Protein AF-A0A3M2MAS3-F1 (afdb_monomer)

Solvent-accessible surface area (backbone atoms only — not comparable to full-atom values): 9510 Å² total; per-residue (Å²): 89,82,40,78,48,76,52,24,86,27,62,37,30,30,26,39,49,78,91,54,79,93,45,74,67,55,52,51,49,35,21,75,69,63,80,42,70,64,40,87,57,35,40,36,24,39,88,67,80,39,35,31,44,34,26,38,37,88,53,26,32,45,28,47,36,35,36,70,94,76,70,41,31,26,45,32,33,20,14,80,40,63,68,52,31,49,43,46,52,52,48,49,55,73,73,43,73,57,38,38,34,72,55,41,45,66,67,34,73,89,41,38,82,83,44,28,68,52,44,35,48,36,35,53,10,28,38,27,47,88,65,54,70,72,52,50,53,50,45,51,52,31,54,70,39,90,52,64,68,33,21,52,29,32,53,49,18,52,49,54,32,58,33,45,53,46,63,39,42,24,39,32,81,72,80,78,77,76,71,79,78,128

Radius of gyration: 17.25 Å; Cα contacts (8 Å, |Δi|>4): 363; chains: 1; bounding box: 37×26×69 Å

Secondary structure (DSSP, 8-state):
-EEE----SEEEEEEE-TT----HHHHHHHHHHHS---EEEEEEESSSS-EEEEEEETTEEEEEEEETTTTEEEEEEEESSHHHHHHHHHHHHHHS-EE-HHHHHHHHTTTTTTSTTHHHHHHHTTTTSPPPHHHHHHHHHHHT-SSHHHHHHHHHHHHHHHHHTSPPEEEPPP--------

pLDDT: mean 93.29, std 11.34, range [42.06, 98.5]

Structure (mmCIF, N/CA/C/O backbone):
data_AF-A0A3M2MAS3-F1
#
_entry.id   AF-A0A3M2MAS3-F1
#
loop_
_atom_site.group_PDB
_atom_site.id
_atom_site.type_symbol
_atom_site.label_atom_id
_atom_site.label_alt_id
_atom_site.label_comp_id
_atom_site.label_asym_id
_atom_site.label_entity_id
_atom_site.label_seq_id
_atom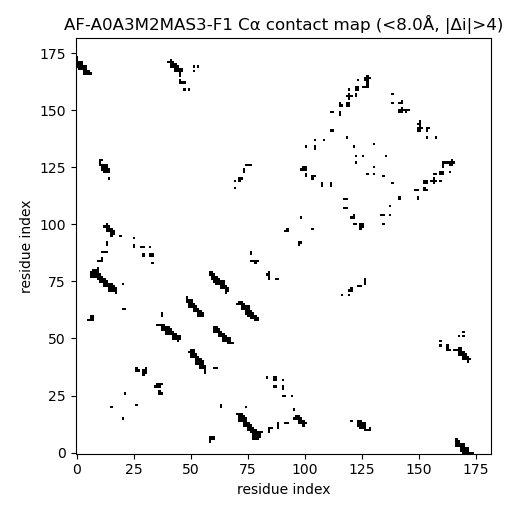_site.pdbx_PDB_ins_code
_atom_site.Cartn_x
_atom_site.Cartn_y
_atom_site.Cartn_z
_atom_site.occupancy
_atom_site.B_iso_or_equiv
_atom_site.auth_seq_id
_atom_site.auth_comp_id
_atom_site.auth_asym_id
_atom_site.auth_atom_id
_atom_site.pdbx_PDB_model_num
ATOM 1 N N . MET A 1 1 ? 8.689 -3.228 23.313 1.00 80.56 1 MET A N 1
ATOM 2 C CA . MET A 1 1 ? 8.726 -4.707 23.118 1.00 80.56 1 MET A CA 1
ATOM 3 C C . MET A 1 1 ? 8.388 -4.987 21.661 1.00 80.56 1 MET A C 1
ATOM 5 O O . MET A 1 1 ? 7.452 -4.356 21.187 1.00 80.56 1 MET A O 1
ATOM 9 N N . PHE A 1 2 ? 9.124 -5.871 20.972 1.00 86.38 2 PHE A N 1
ATOM 10 C CA . PHE A 1 2 ? 8.796 -6.271 19.595 1.00 86.38 2 PHE A CA 1
ATOM 11 C C . PHE A 1 2 ? 7.633 -7.262 19.583 1.00 86.38 2 PHE A C 1
ATOM 13 O O . PHE A 1 2 ? 7.650 -8.230 20.346 1.00 86.38 2 PHE A O 1
ATOM 20 N N . GLN A 1 3 ? 6.635 -7.023 18.737 1.00 91.62 3 GLN A N 1
ATOM 21 C CA . GLN A 1 3 ? 5.457 -7.875 18.605 1.00 91.62 3 GLN A CA 1
ATOM 22 C C . GLN A 1 3 ? 5.087 -8.050 17.136 1.00 91.62 3 GLN A C 1
ATOM 24 O O . GLN A 1 3 ? 5.037 -7.079 16.390 1.00 91.62 3 GLN A O 1
ATOM 29 N N . ILE A 1 4 ? 4.800 -9.290 16.742 1.00 92.88 4 ILE A N 1
ATOM 30 C CA . ILE A 1 4 ? 4.147 -9.580 15.464 1.00 92.88 4 ILE A CA 1
ATOM 31 C C . ILE A 1 4 ? 2.683 -9.156 15.598 1.00 92.88 4 ILE A C 1
ATOM 33 O O . ILE A 1 4 ? 2.014 -9.564 16.554 1.00 92.88 4 ILE A O 1
ATOM 37 N N . VAL A 1 5 ? 2.193 -8.334 14.671 1.00 93.44 5 VAL A N 1
ATOM 38 C CA . VAL A 1 5 ? 0.808 -7.852 14.683 1.00 93.44 5 VAL A CA 1
ATOM 39 C C . VAL A 1 5 ? 0.023 -8.527 13.575 1.00 93.44 5 VAL A C 1
ATOM 41 O O . VAL A 1 5 ? 0.092 -8.145 12.411 1.00 93.44 5 VAL A O 1
ATOM 44 N N . GLU A 1 6 ? -0.748 -9.538 13.953 1.00 93.25 6 GLU A N 1
ATOM 45 C CA . GLU A 1 6 ? -1.696 -10.166 13.039 1.00 93.25 6 GLU A CA 1
ATOM 46 C C . GLU A 1 6 ? -2.846 -9.205 12.716 1.00 93.25 6 GLU A C 1
ATOM 48 O O . GLU A 1 6 ? -3.313 -8.456 13.580 1.00 93.25 6 GLU A O 1
ATOM 53 N N . GLY A 1 7 ? -3.294 -9.248 11.463 1.00 92.44 7 GLY A N 1
ATOM 54 C CA . GLY A 1 7 ? -4.433 -8.486 10.965 1.00 92.44 7 GLY A CA 1
ATOM 55 C C . GLY A 1 7 ? -5.463 -9.393 10.304 1.00 92.44 7 GLY A C 1
ATOM 56 O O . GLY A 1 7 ? -5.209 -10.570 10.042 1.00 92.44 7 GLY A O 1
ATOM 57 N N . GLY A 1 8 ? -6.636 -8.839 10.018 1.00 93.81 8 GLY A N 1
ATOM 58 C CA . GLY A 1 8 ? -7.716 -9.581 9.384 1.00 93.81 8 GLY A CA 1
ATOM 59 C C . GLY A 1 8 ? -7.369 -10.110 7.984 1.00 93.81 8 GLY A C 1
ATOM 60 O O . GLY A 1 8 ? -6.401 -9.706 7.343 1.00 93.81 8 GLY A O 1
ATOM 61 N N . ARG A 1 9 ? -8.176 -11.056 7.496 1.00 95.25 9 ARG A N 1
ATOM 62 C CA . ARG A 1 9 ? -7.913 -11.807 6.252 1.00 95.25 9 ARG A CA 1
ATOM 63 C C . ARG A 1 9 ? -8.215 -11.050 4.955 1.00 95.25 9 ARG A C 1
ATOM 65 O O . ARG A 1 9 ? -7.878 -11.549 3.887 1.00 95.25 9 ARG A O 1
ATOM 72 N N . TYR A 1 10 ? -8.907 -9.914 5.022 1.00 96.62 10 TYR A N 1
ATOM 73 C CA . TYR A 1 10 ? -9.276 -9.126 3.845 1.00 96.62 10 TYR A CA 1
ATOM 74 C C . TYR A 1 10 ? -8.344 -7.939 3.705 1.00 96.62 10 TYR A C 1
ATOM 76 O O . TYR A 1 10 ? -8.318 -7.062 4.565 1.00 96.62 10 TYR A O 1
ATOM 84 N N . TRP A 1 11 ? -7.533 -7.978 2.655 1.00 96.56 11 TRP A N 1
ATOM 85 C CA . TRP A 1 11 ? -6.416 -7.068 2.467 1.00 96.56 11 TRP A CA 1
ATOM 86 C C . TRP A 1 11 ? -6.729 -6.137 1.308 1.00 96.56 11 TRP A C 1
ATOM 88 O O . TRP A 1 11 ? -7.243 -6.570 0.274 1.00 96.56 11 TRP A O 1
ATOM 98 N N . CYS A 1 12 ? -6.426 -4.862 1.478 1.00 96.62 12 CYS A N 1
ATOM 99 C CA . CYS A 1 12 ? -6.403 -3.909 0.386 1.00 96.62 12 CYS A CA 1
ATOM 100 C C . CYS A 1 12 ? -5.431 -2.779 0.710 1.00 96.62 12 CYS A C 1
ATOM 102 O O . CYS A 1 12 ? -5.075 -2.561 1.868 1.00 96.62 12 CYS A O 1
ATOM 104 N N . ALA A 1 13 ? -5.005 -2.059 -0.320 1.00 97.94 13 ALA A N 1
ATOM 105 C CA . ALA A 1 13 ? -4.157 -0.898 -0.149 1.00 97.94 13 ALA A CA 1
ATOM 106 C C . ALA A 1 13 ? -4.477 0.185 -1.172 1.00 97.94 13 ALA A C 1
ATOM 108 O O . ALA A 1 13 ? -5.143 -0.043 -2.192 1.00 97.94 13 ALA A O 1
ATOM 109 N N . LEU A 1 14 ? -3.997 1.381 -0.864 1.00 98.38 14 LEU A N 1
ATOM 110 C CA . LEU A 1 14 ? -3.924 2.497 -1.784 1.00 98.38 14 LEU A CA 1
ATOM 111 C C . LEU A 1 14 ? -2.568 3.171 -1.612 1.00 98.38 14 LEU A C 1
ATOM 113 O O . LEU A 1 14 ? -2.184 3.499 -0.494 1.00 98.38 14 LEU A O 1
ATOM 117 N N . VAL A 1 15 ? -1.866 3.406 -2.716 1.00 98.44 15 VAL A N 1
ATOM 118 C CA . VAL A 1 15 ? -0.706 4.304 -2.720 1.00 98.44 15 VAL A CA 1
ATOM 119 C C . VAL A 1 15 ? -1.216 5.725 -2.547 1.00 98.44 15 VAL A C 1
ATOM 121 O O . VAL A 1 15 ? -2.225 6.090 -3.152 1.00 98.44 15 VAL A O 1
ATOM 124 N N . ILE A 1 16 ? -0.535 6.510 -1.727 1.00 98.25 16 ILE A N 1
ATOM 125 C CA . ILE A 1 16 ? -0.883 7.897 -1.416 1.00 98.25 16 ILE A CA 1
ATOM 126 C C . ILE A 1 16 ? 0.320 8.794 -1.703 1.00 98.25 16 ILE A C 1
ATOM 128 O O . ILE A 1 16 ? 1.398 8.313 -2.062 1.00 98.25 16 ILE A O 1
ATOM 132 N N . ARG A 1 17 ? 0.146 10.112 -1.603 1.00 96.56 17 ARG A N 1
ATOM 133 C CA . ARG A 1 17 ? 1.295 11.017 -1.696 1.00 96.56 17 ARG A CA 1
ATOM 134 C C . ARG A 1 17 ? 2.150 10.910 -0.438 1.00 96.56 17 ARG A C 1
ATOM 136 O O . ARG A 1 17 ? 1.651 10.544 0.618 1.00 96.56 17 ARG A O 1
ATOM 143 N N . LEU A 1 18 ? 3.429 11.261 -0.547 1.00 94.75 18 LEU A N 1
ATOM 144 C CA . LEU A 1 18 ? 4.357 11.195 0.586 1.00 94.75 18 LEU A CA 1
ATOM 145 C C . LEU A 1 18 ? 3.978 12.159 1.715 1.00 94.75 18 LEU A C 1
ATOM 147 O O . LEU A 1 18 ? 4.187 11.843 2.883 1.00 94.75 18 LEU A O 1
ATOM 151 N N . GLU A 1 19 ? 3.428 13.325 1.369 1.00 94.94 19 GLU A N 1
ATOM 152 C CA . GLU A 1 19 ? 2.966 14.321 2.339 1.00 94.94 19 GLU A CA 1
ATOM 153 C C . GLU A 1 19 ? 1.630 13.973 3.008 1.00 94.94 19 GLU A C 1
ATOM 155 O O . GLU A 1 19 ? 1.291 14.586 4.021 1.00 94.94 19 GLU A O 1
ATOM 160 N N . ASP A 1 20 ? 0.886 13.021 2.442 1.00 96.75 20 ASP A N 1
ATOM 161 C CA . ASP A 1 20 ? -0.356 12.521 3.017 1.00 96.75 20 ASP A CA 1
ATOM 162 C C . ASP A 1 20 ? -0.039 11.406 4.033 1.00 96.75 20 ASP A C 1
ATOM 164 O O . ASP A 1 20 ? 1.039 10.801 4.016 1.00 96.75 20 ASP A O 1
ATOM 168 N N . GLY A 1 21 ? -0.988 11.123 4.922 1.00 95.94 21 GLY A N 1
ATOM 169 C CA . GLY A 1 21 ? -0.831 10.096 5.945 1.00 95.94 21 GLY A CA 1
ATOM 170 C C . GLY A 1 21 ? -2.083 9.905 6.790 1.00 95.94 21 GLY A C 1
ATOM 171 O O . GLY A 1 21 ? -3.132 10.499 6.517 1.00 95.94 21 GLY A O 1
ATOM 172 N N . VAL A 1 22 ? -1.987 9.060 7.812 1.00 97.31 22 VAL A N 1
ATOM 173 C CA . VAL A 1 22 ? -3.083 8.862 8.767 1.00 97.31 22 VAL A CA 1
ATOM 174 C C . VAL A 1 22 ? -3.153 10.040 9.738 1.00 97.31 22 VAL A C 1
ATOM 176 O O . VAL A 1 22 ? -2.249 10.255 10.541 1.00 97.31 22 VAL A O 1
ATOM 179 N N . ASP A 1 23 ? -4.261 10.780 9.698 1.00 96.94 23 ASP A N 1
ATOM 180 C CA . ASP A 1 23 ? -4.559 11.861 10.636 1.00 96.94 23 ASP A CA 1
ATOM 181 C C . ASP A 1 23 ? -5.877 11.627 11.400 1.00 96.94 23 ASP A C 1
ATOM 183 O O . ASP A 1 23 ? -6.661 10.717 11.106 1.00 96.94 23 ASP A O 1
ATOM 187 N N . ASP A 1 24 ? -6.142 12.472 12.400 1.00 97.25 24 ASP A N 1
ATOM 188 C CA . ASP A 1 24 ? -7.354 12.390 13.226 1.00 97.25 24 ASP A CA 1
ATOM 189 C C . ASP A 1 24 ? -8.646 12.487 12.396 1.00 97.25 24 ASP A C 1
ATOM 191 O O . ASP A 1 24 ? -9.675 11.906 12.758 1.00 97.25 24 ASP A O 1
ATOM 195 N N . ALA A 1 25 ? -8.619 13.226 11.281 1.00 97.75 25 ALA A N 1
ATOM 196 C CA . ALA A 1 25 ? -9.784 13.424 10.430 1.00 97.75 25 ALA A CA 1
ATOM 197 C C . ALA A 1 25 ? -10.104 12.155 9.628 1.00 97.75 25 ALA A C 1
ATOM 199 O O . ALA A 1 25 ? -11.275 11.768 9.534 1.00 97.75 25 ALA A O 1
ATOM 200 N N . LEU A 1 26 ? -9.081 11.474 9.110 1.00 98.19 26 LEU A N 1
ATOM 201 C CA . LEU A 1 26 ? -9.205 10.167 8.484 1.00 98.19 26 LEU A CA 1
ATOM 202 C C . LEU A 1 26 ? -9.690 9.122 9.493 1.00 98.19 26 LEU A C 1
ATOM 204 O O . LEU A 1 26 ? -10.639 8.395 9.197 1.00 98.19 26 LEU A O 1
ATOM 208 N N . LEU A 1 27 ? -9.100 9.066 10.692 1.00 98.38 27 LEU A N 1
ATOM 209 C CA . LEU A 1 27 ? -9.504 8.118 11.738 1.00 98.38 27 LEU A CA 1
ATOM 210 C C . LEU A 1 27 ? -10.974 8.311 12.147 1.00 98.38 27 LEU A C 1
ATOM 212 O O . LEU A 1 27 ? -11.724 7.336 12.283 1.00 98.38 27 LEU A O 1
ATOM 216 N N . ALA A 1 28 ? -11.424 9.562 12.278 1.00 98.06 28 ALA A N 1
ATOM 217 C CA . ALA A 1 28 ? -12.823 9.882 12.548 1.00 98.06 28 ALA A CA 1
ATOM 218 C C . ALA A 1 28 ? -13.751 9.457 11.396 1.00 98.06 28 ALA A C 1
ATOM 220 O O . ALA A 1 28 ? -14.819 8.889 11.642 1.00 98.06 28 ALA A O 1
ATOM 221 N N . ALA A 1 29 ? -13.347 9.686 10.143 1.00 98.19 29 ALA A N 1
ATOM 222 C CA . ALA A 1 29 ? -14.115 9.271 8.971 1.00 98.19 29 ALA A CA 1
ATOM 223 C C . ALA A 1 29 ? -14.219 7.740 8.862 1.00 98.19 29 ALA A C 1
ATOM 225 O O . ALA A 1 29 ? -15.304 7.209 8.621 1.00 98.19 29 ALA A O 1
ATOM 226 N N . VAL A 1 30 ? -13.120 7.021 9.113 1.00 98.06 30 VAL A N 1
ATOM 227 C CA . VAL A 1 30 ? -13.090 5.551 9.147 1.00 98.06 30 VAL A CA 1
ATOM 228 C C . VAL A 1 30 ? -13.995 5.017 10.258 1.00 98.06 30 VAL A C 1
ATOM 230 O O . VAL A 1 30 ? -14.767 4.083 10.023 1.00 98.06 30 VAL A O 1
ATOM 233 N N . THR A 1 31 ? -13.965 5.641 11.439 1.00 98.25 31 THR A N 1
ATOM 234 C CA . THR A 1 31 ? -14.857 5.289 12.554 1.00 98.25 31 THR A CA 1
ATOM 235 C C . THR A 1 31 ? -16.319 5.447 12.147 1.00 98.25 31 THR A C 1
ATOM 237 O O . THR A 1 31 ? -17.108 4.526 12.333 1.00 98.25 31 THR A O 1
ATOM 240 N N . ALA A 1 32 ? -16.682 6.572 11.526 1.00 97.94 32 ALA A N 1
ATOM 241 C CA . ALA A 1 32 ? -18.048 6.817 11.067 1.00 97.94 32 ALA A CA 1
ATOM 242 C C . ALA A 1 32 ? -18.515 5.827 9.983 1.00 97.94 32 ALA A C 1
ATOM 244 O O . ALA A 1 32 ? -19.704 5.523 9.904 1.00 97.94 32 ALA A O 1
ATOM 245 N N . ALA A 1 33 ? -17.599 5.326 9.149 1.00 97.56 33 ALA A N 1
ATOM 246 C CA . ALA A 1 33 ? -17.914 4.385 8.077 1.00 97.56 33 ALA A CA 1
ATOM 247 C C . ALA A 1 33 ? -18.005 2.919 8.538 1.00 97.56 33 ALA A C 1
ATOM 249 O O . ALA A 1 33 ? -18.644 2.109 7.865 1.00 97.56 33 ALA A O 1
ATOM 250 N N . THR A 1 34 ? -17.345 2.552 9.643 1.00 97.06 34 THR A N 1
ATOM 251 C CA . THR A 1 34 ? -17.130 1.137 10.011 1.00 97.06 34 THR A CA 1
ATOM 252 C C . THR A 1 34 ? -17.465 0.768 11.452 1.00 97.06 34 THR A C 1
ATOM 254 O O . THR A 1 34 ? -17.414 -0.419 11.791 1.00 97.06 34 THR A O 1
ATOM 257 N N . ASP A 1 35 ? -17.774 1.757 12.292 1.00 97.44 35 ASP A N 1
ATOM 258 C CA . ASP A 1 35 ? -17.895 1.639 13.749 1.00 97.44 35 ASP A CA 1
ATOM 259 C C . ASP A 1 35 ? -16.617 1.106 14.439 1.00 97.44 35 ASP A C 1
ATOM 261 O O . ASP A 1 35 ? -16.667 0.612 15.567 1.00 97.44 35 ASP A O 1
ATOM 265 N N . LEU A 1 36 ? -15.457 1.187 13.772 1.00 97.44 36 LEU A N 1
ATOM 266 C CA . LEU A 1 36 ? -14.158 0.803 14.328 1.00 97.44 36 LEU A CA 1
ATOM 267 C C . LEU A 1 36 ? -13.375 2.030 14.789 1.00 97.44 36 LEU A C 1
ATOM 269 O O . LEU A 1 36 ? -13.083 2.916 13.993 1.00 97.44 36 LEU A O 1
ATOM 273 N N . SER A 1 37 ? -12.962 2.036 16.054 1.00 97.38 37 SER A N 1
ATOM 274 C CA . SER A 1 37 ? -12.037 3.036 16.589 1.00 97.38 37 SER A CA 1
ATOM 275 C C . SER A 1 37 ? -10.612 2.497 16.536 1.00 97.38 37 SER A C 1
ATOM 277 O O . SER A 1 37 ? -10.263 1.579 17.276 1.00 97.38 37 SER A O 1
ATOM 279 N N . PHE A 1 38 ? -9.822 3.044 15.617 1.00 97.56 38 PHE A N 1
ATOM 280 C CA . PHE A 1 38 ? -8.414 2.710 15.441 1.00 97.56 38 PHE A CA 1
ATOM 281 C C . PHE A 1 38 ? -7.548 3.560 16.369 1.00 97.56 38 PHE A C 1
ATOM 283 O O . PHE A 1 38 ? -7.654 4.784 16.368 1.00 97.56 38 PHE A O 1
ATOM 290 N N . GLU A 1 39 ? -6.682 2.904 17.133 1.00 96.38 39 GLU A N 1
ATOM 291 C CA . GLU A 1 39 ? -5.716 3.554 18.020 1.00 96.38 39 GLU A CA 1
ATOM 292 C C . GLU A 1 39 ? -4.299 3.265 17.536 1.00 96.38 39 GLU A C 1
ATOM 294 O O . GLU A 1 39 ? -4.024 2.168 17.041 1.00 96.38 39 GLU A O 1
ATOM 299 N N . GLU A 1 40 ? -3.404 4.241 17.682 1.00 96.31 40 GLU A N 1
ATOM 300 C CA . GLU A 1 40 ? -1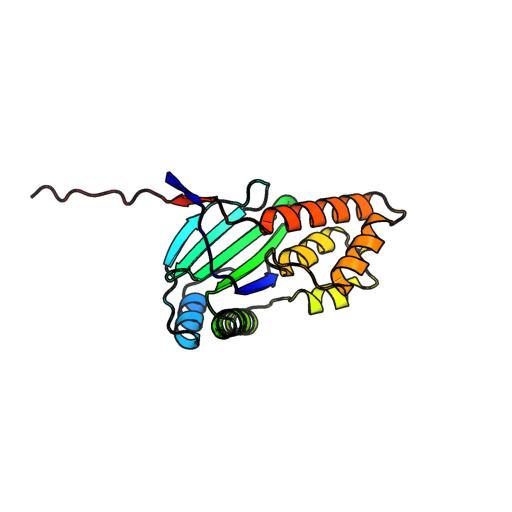.988 4.053 17.375 1.00 96.31 40 GLU A CA 1
ATOM 301 C C . GLU A 1 40 ? -1.431 2.902 18.221 1.00 96.31 40 GLU A C 1
ATOM 303 O O . GLU A 1 40 ? -1.568 2.857 19.447 1.00 96.31 40 GLU A O 1
ATOM 308 N N . TYR A 1 41 ? -0.840 1.923 17.547 1.00 95.25 41 TYR A N 1
ATOM 309 C CA . TYR A 1 41 ? -0.351 0.703 18.167 1.00 95.25 41 TYR A CA 1
ATOM 310 C C . TYR A 1 41 ? 1.170 0.714 18.320 1.00 95.25 41 TYR A C 1
ATOM 312 O O . TYR A 1 41 ? 1.684 0.266 19.350 1.00 95.25 41 TYR A O 1
ATOM 320 N N . GLY A 1 42 ? 1.876 1.214 17.304 1.00 95.62 42 GLY A N 1
ATOM 321 C CA . GLY A 1 42 ? 3.327 1.370 17.280 1.00 95.62 42 GLY A CA 1
ATOM 322 C C . GLY A 1 42 ? 3.891 1.343 15.861 1.00 95.62 42 GLY A C 1
ATOM 323 O O . GLY A 1 42 ? 3.145 1.195 14.894 1.00 95.62 42 GLY A O 1
ATOM 324 N N . SER A 1 43 ? 5.216 1.422 15.763 1.00 95.94 43 SER A N 1
ATOM 325 C CA . SER A 1 43 ? 5.947 1.502 14.496 1.00 95.94 43 SER A CA 1
ATOM 326 C C . SER A 1 43 ? 6.932 0.345 14.319 1.00 95.94 43 SER A C 1
ATOM 328 O O . SER A 1 43 ? 7.392 -0.267 15.290 1.00 95.94 43 SER A O 1
ATOM 330 N N . GLY A 1 44 ? 7.239 -0.020 13.078 1.00 95.06 44 GLY A N 1
ATOM 331 C CA . GLY A 1 44 ? 8.092 -1.165 12.773 1.00 95.06 44 GLY A CA 1
ATOM 332 C C . GLY A 1 44 ? 8.273 -1.413 11.284 1.00 95.06 44 GLY A C 1
ATOM 333 O O . GLY A 1 44 ? 8.440 -0.472 10.522 1.00 95.06 44 GLY A O 1
ATOM 334 N N . GLY A 1 45 ? 8.263 -2.682 10.874 1.00 94.81 45 GLY A N 1
ATOM 335 C CA . GLY A 1 45 ? 8.426 -3.055 9.468 1.00 94.81 45 GLY A CA 1
ATOM 336 C C . GLY A 1 45 ? 8.131 -4.527 9.192 1.00 94.81 45 GLY A C 1
ATOM 337 O O . GLY A 1 45 ? 7.637 -5.253 10.059 1.00 94.81 45 GLY A O 1
ATOM 338 N N . PHE A 1 46 ? 8.458 -4.973 7.980 1.00 94.00 46 PHE A N 1
ATOM 339 C CA . PHE A 1 46 ? 8.101 -6.304 7.460 1.00 94.00 46 PHE A CA 1
ATOM 340 C C . PHE A 1 46 ? 9.291 -7.269 7.325 1.00 94.00 46 PHE A C 1
ATOM 342 O O . PHE A 1 46 ? 9.176 -8.336 6.728 1.00 94.00 46 PHE A O 1
ATOM 349 N N . GLY A 1 47 ? 10.436 -6.920 7.918 1.00 84.25 47 GLY A N 1
ATOM 350 C CA . GLY A 1 47 ? 11.660 -7.729 7.885 1.00 84.25 47 GLY A CA 1
ATOM 351 C C . GLY A 1 47 ? 12.686 -7.293 6.836 1.00 84.25 47 GLY A C 1
ATOM 352 O O . GLY A 1 47 ? 13.823 -7.756 6.913 1.00 84.25 47 GLY A O 1
ATOM 353 N N . GLY A 1 48 ? 12.315 -6.384 5.932 1.00 84.62 48 GLY A N 1
ATOM 354 C CA . GLY A 1 48 ?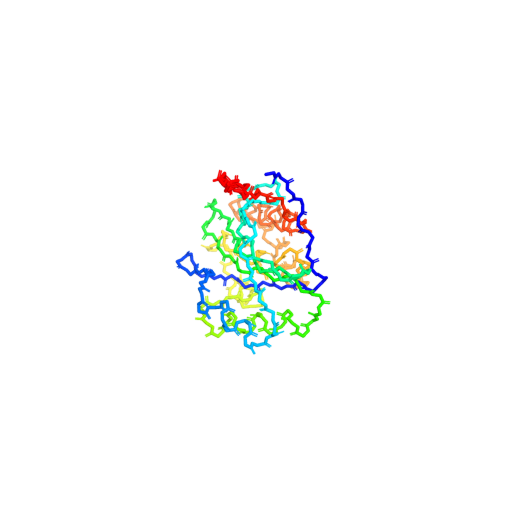 13.233 -5.640 5.069 1.00 84.62 48 GLY A CA 1
ATOM 355 C C . GLY A 1 48 ? 13.172 -4.137 5.331 1.00 84.62 48 GLY A C 1
ATOM 356 O O . GLY A 1 48 ? 13.090 -3.711 6.485 1.00 84.62 48 GLY A O 1
ATOM 357 N N . GLU A 1 49 ? 13.239 -3.341 4.267 1.00 85.44 49 GLU A N 1
ATOM 358 C CA . GLU A 1 49 ? 13.437 -1.885 4.345 1.00 85.44 49 GLU A CA 1
ATOM 359 C C . GLU A 1 49 ? 12.137 -1.083 4.436 1.00 85.44 49 GLU A C 1
ATOM 361 O O . GLU A 1 49 ? 12.162 0.088 4.805 1.00 85.44 49 GLU A O 1
ATOM 366 N N . THR A 1 50 ? 10.990 -1.704 4.154 1.00 92.75 50 THR A N 1
ATOM 367 C CA . THR A 1 50 ? 9.693 -1.040 4.313 1.00 92.75 50 THR A CA 1
ATOM 368 C C . THR A 1 50 ? 9.348 -0.845 5.785 1.00 92.75 50 THR A C 1
ATOM 370 O O . THR A 1 50 ? 9.292 -1.819 6.553 1.00 92.75 50 THR A O 1
ATOM 373 N N . LEU A 1 51 ? 9.056 0.400 6.144 1.00 95.25 51 LEU A N 1
ATOM 374 C CA . LEU A 1 51 ? 8.631 0.806 7.475 1.00 95.25 51 LEU A CA 1
ATOM 375 C C . LEU A 1 51 ? 7.110 0.893 7.546 1.00 95.25 51 LEU A C 1
ATOM 377 O O . LEU A 1 51 ? 6.442 1.104 6.534 1.00 95.25 51 LEU A O 1
ATOM 381 N N . ALA A 1 52 ? 6.561 0.703 8.743 1.00 96.94 52 ALA A N 1
ATOM 382 C CA . ALA A 1 52 ? 5.132 0.814 8.975 1.00 96.94 52 ALA A CA 1
ATOM 383 C C . ALA A 1 52 ? 4.797 1.455 10.315 1.00 96.94 52 ALA A C 1
ATOM 385 O O . ALA A 1 52 ? 5.241 0.962 11.355 1.00 96.94 52 ALA A O 1
ATOM 386 N N . ASP A 1 53 ? 3.918 2.449 10.282 1.00 97.75 53 ASP A N 1
ATOM 387 C CA . ASP A 1 53 ? 3.157 2.904 11.440 1.00 97.75 53 ASP A CA 1
ATOM 388 C C . ASP A 1 53 ? 1.807 2.186 11.452 1.00 97.75 53 ASP A C 1
ATOM 390 O O . ASP A 1 53 ? 1.129 2.072 10.429 1.00 97.75 53 ASP A O 1
ATOM 394 N N . VAL A 1 54 ? 1.434 1.625 12.601 1.00 98.00 54 VAL A N 1
ATOM 395 C CA . VAL A 1 54 ? 0.290 0.716 12.714 1.00 98.00 54 VAL A CA 1
ATOM 396 C C . VAL A 1 54 ? -0.745 1.287 13.666 1.00 98.00 54 VAL A C 1
ATOM 398 O O . VAL A 1 54 ? -0.459 1.516 14.839 1.00 98.00 54 VAL A O 1
ATOM 401 N N . TRP A 1 55 ? -1.982 1.389 13.189 1.00 98.31 55 TRP A N 1
ATOM 402 C CA . TRP A 1 55 ? -3.175 1.617 13.991 1.00 98.31 55 TRP A CA 1
ATOM 403 C C . TRP A 1 55 ? -4.016 0.346 14.052 1.00 98.31 55 TRP A C 1
ATOM 405 O O . TRP A 1 55 ? -4.160 -0.386 13.067 1.00 98.31 55 TRP A O 1
ATOM 415 N N . LYS A 1 56 ? -4.607 0.076 15.216 1.00 97.50 56 LYS A N 1
ATOM 416 C CA . LYS A 1 56 ? -5.306 -1.181 15.492 1.00 97.50 56 LYS A CA 1
ATOM 417 C C . LYS A 1 56 ? -6.704 -0.957 16.065 1.00 97.50 56 LYS A C 1
ATOM 419 O O . LYS A 1 56 ? -6.887 -0.142 16.961 1.00 97.50 56 LYS A O 1
ATOM 424 N N . ALA A 1 57 ? -7.667 -1.746 15.585 1.00 97.31 57 ALA A N 1
ATOM 425 C CA . ALA A 1 57 ? -9.035 -1.835 16.101 1.00 97.31 57 ALA A CA 1
ATOM 426 C C . ALA A 1 57 ? -9.469 -3.311 16.189 1.00 97.31 57 ALA A C 1
ATOM 428 O O . ALA A 1 57 ? -9.980 -3.898 15.226 1.00 97.31 57 ALA A O 1
ATOM 429 N N . GLY A 1 58 ? -9.239 -3.948 17.343 1.00 94.19 58 GLY A N 1
ATOM 430 C CA . GLY A 1 58 ? -9.400 -5.401 17.478 1.00 94.19 58 GLY A CA 1
ATOM 431 C C . GLY A 1 58 ? -8.411 -6.140 16.572 1.00 94.19 58 GLY A C 1
ATOM 432 O O . GLY A 1 58 ? -7.216 -5.886 16.660 1.00 94.19 58 GLY A O 1
ATOM 433 N N . ASP A 1 59 ? -8.898 -7.009 15.686 1.00 94.00 59 ASP A N 1
ATOM 434 C CA . ASP A 1 59 ? -8.068 -7.713 14.688 1.00 94.00 59 ASP A CA 1
ATOM 435 C C . ASP A 1 59 ? -7.907 -6.928 13.370 1.00 94.00 59 ASP A C 1
ATOM 437 O O . ASP A 1 59 ? -7.309 -7.419 12.413 1.00 94.00 59 ASP A O 1
ATOM 441 N N . ASN A 1 60 ? -8.455 -5.712 13.288 1.00 97.69 60 ASN A N 1
ATOM 442 C CA . ASN A 1 60 ? -8.343 -4.863 12.105 1.00 97.69 60 ASN A CA 1
ATOM 443 C C . ASN A 1 60 ? -7.121 -3.954 12.221 1.00 97.69 60 ASN A C 1
ATOM 445 O O . ASN A 1 60 ? -6.879 -3.378 13.284 1.00 97.69 60 ASN A O 1
ATOM 449 N N . LEU A 1 61 ? -6.399 -3.794 11.114 1.00 98.12 61 LEU A N 1
ATOM 450 C CA . LEU A 1 61 ? -5.233 -2.924 11.005 1.00 98.12 61 LEU A CA 1
ATOM 451 C C . LEU A 1 61 ? -5.441 -1.889 9.903 1.00 98.12 61 LEU A C 1
ATOM 453 O O . LEU A 1 61 ? -5.889 -2.228 8.803 1.00 98.12 61 LEU A O 1
ATOM 457 N N . LEU A 1 62 ? -5.061 -0.658 10.215 1.00 98.25 62 LEU A N 1
ATOM 458 C CA . LEU A 1 62 ? -4.774 0.407 9.266 1.00 98.25 62 LEU A CA 1
ATOM 459 C C . LEU A 1 62 ? -3.291 0.726 9.436 1.00 98.25 62 LEU A C 1
ATOM 461 O O . LEU A 1 62 ? -2.838 0.903 10.562 1.00 98.25 62 LEU A O 1
ATOM 465 N N . MET A 1 63 ? -2.528 0.729 8.353 1.00 98.38 63 MET A N 1
ATOM 466 C CA . MET A 1 63 ? -1.081 0.911 8.419 1.00 98.38 63 MET A CA 1
ATOM 467 C C . MET A 1 63 ? -0.648 1.937 7.388 1.00 98.38 63 MET A C 1
ATOM 469 O O . MET A 1 63 ? -1.050 1.841 6.230 1.00 98.38 63 MET A O 1
ATOM 473 N N . GLU A 1 64 ? 0.185 2.878 7.801 1.00 98.25 64 GLU A N 1
ATOM 474 C CA . GLU A 1 64 ? 0.948 3.721 6.890 1.00 98.25 64 GLU A CA 1
ATOM 475 C C . GLU A 1 64 ? 2.263 3.015 6.611 1.00 98.25 64 GLU A C 1
ATOM 477 O O . GLU A 1 64 ? 3.012 2.735 7.539 1.00 98.25 64 GLU A O 1
ATOM 482 N N . VAL A 1 65 ? 2.494 2.646 5.353 1.00 98.12 65 VAL A N 1
ATOM 483 C CA . VAL A 1 65 ? 3.653 1.860 4.931 1.00 98.12 65 VAL A CA 1
ATOM 484 C C . VAL A 1 65 ? 4.476 2.678 3.954 1.00 98.12 65 VAL A C 1
ATOM 486 O O . VAL A 1 65 ? 3.957 3.112 2.923 1.00 98.12 65 VAL A O 1
ATOM 489 N N . GLU A 1 66 ? 5.759 2.847 4.254 1.00 97.50 66 GLU A N 1
ATOM 490 C CA . GLU A 1 66 ? 6.700 3.602 3.430 1.00 97.50 66 GLU A CA 1
ATOM 491 C C . GLU A 1 66 ? 7.851 2.709 2.958 1.00 97.50 66 GLU A C 1
ATOM 493 O O . GLU A 1 66 ? 8.385 1.884 3.701 1.00 97.50 66 GLU A O 1
ATOM 498 N N . CYS A 1 67 ? 8.199 2.854 1.683 1.00 96.06 67 CYS A N 1
ATOM 499 C CA . CYS A 1 67 ? 9.417 2.330 1.088 1.00 96.06 67 CYS A CA 1
ATOM 500 C C . CYS A 1 67 ? 10.344 3.519 0.806 1.00 96.06 67 CYS A C 1
ATOM 502 O O . CYS A 1 67 ? 10.305 4.11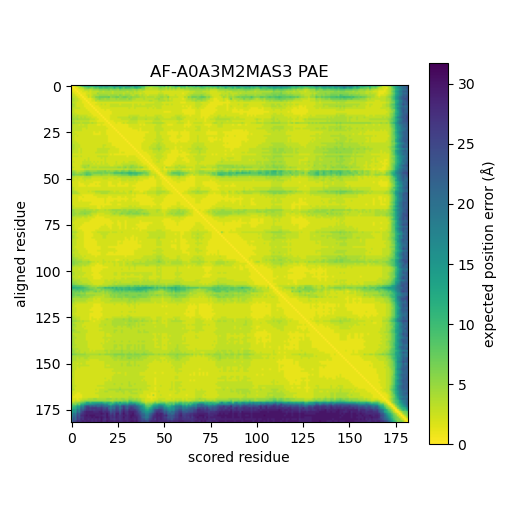7 -0.276 1.00 96.06 67 CYS A O 1
ATOM 504 N N . ASP A 1 68 ? 11.138 3.881 1.815 1.00 90.81 68 ASP A N 1
ATOM 505 C CA . ASP A 1 68 ? 11.970 5.091 1.839 1.00 90.81 68 ASP A CA 1
ATOM 506 C C . ASP A 1 68 ? 12.961 5.152 0.666 1.00 90.81 68 ASP A C 1
ATOM 508 O O . ASP A 1 68 ? 13.210 6.225 0.115 1.00 90.81 68 ASP A O 1
ATOM 512 N N . GLU A 1 69 ? 13.506 4.005 0.241 1.00 89.25 69 GLU A N 1
ATOM 513 C CA . GLU A 1 69 ? 14.517 3.928 -0.824 1.00 89.25 69 GLU A CA 1
ATOM 514 C C . GLU A 1 69 ? 14.014 4.508 -2.156 1.00 89.25 69 GLU A C 1
ATOM 516 O O . GLU A 1 69 ? 14.757 5.171 -2.889 1.00 89.25 69 GLU A O 1
ATOM 521 N N . VAL A 1 70 ? 12.731 4.300 -2.461 1.00 92.19 70 VAL A N 1
ATOM 522 C CA . VAL A 1 70 ? 12.100 4.782 -3.697 1.00 92.19 70 VAL A CA 1
ATOM 523 C C . VAL A 1 70 ? 11.104 5.916 -3.470 1.00 92.19 70 VAL A C 1
ATOM 525 O O . VAL A 1 70 ? 10.554 6.431 -4.445 1.00 92.19 70 VAL A O 1
ATOM 528 N N . GLY A 1 71 ? 10.895 6.335 -2.218 1.00 94.00 71 GLY A N 1
ATOM 529 C CA . GLY A 1 71 ? 9.969 7.407 -1.861 1.00 94.00 71 GLY A CA 1
ATOM 530 C C . GLY A 1 71 ? 8.529 7.070 -2.239 1.00 94.00 71 GLY A C 1
ATOM 531 O O . GLY A 1 71 ? 7.860 7.856 -2.913 1.00 94.00 71 GLY A O 1
ATOM 532 N N . VAL A 1 72 ? 8.051 5.892 -1.837 1.00 96.75 72 VAL A N 1
ATOM 533 C CA . VAL A 1 72 ? 6.664 5.462 -2.059 1.00 96.75 72 VAL A CA 1
ATOM 534 C C . VAL A 1 72 ? 5.982 5.218 -0.721 1.00 96.75 72 VAL A C 1
ATOM 536 O O . VAL A 1 72 ? 6.506 4.485 0.112 1.00 96.75 72 VAL A O 1
ATOM 539 N N . LYS A 1 73 ? 4.777 5.771 -0.552 1.00 97.88 73 LYS A N 1
ATOM 540 C CA . LYS A 1 73 ? 3.933 5.573 0.628 1.00 97.88 73 LYS A CA 1
ATOM 541 C C . LYS A 1 73 ? 2.572 5.004 0.249 1.00 97.88 73 LYS A C 1
ATOM 543 O O . LYS A 1 73 ? 1.995 5.356 -0.782 1.00 97.88 73 LYS A O 1
ATOM 548 N N . ALA A 1 74 ? 2.043 4.127 1.088 1.00 98.31 74 ALA A N 1
ATOM 549 C CA . ALA A 1 74 ? 0.736 3.525 0.903 1.00 98.31 74 ALA A CA 1
ATOM 550 C C . ALA A 1 74 ? 0.011 3.321 2.234 1.00 98.31 74 ALA A C 1
ATOM 552 O O . ALA A 1 74 ? 0.630 3.085 3.267 1.00 98.31 74 ALA A O 1
ATOM 553 N N . LEU A 1 75 ? -1.319 3.355 2.186 1.00 98.50 75 LEU A N 1
ATOM 554 C CA . LEU A 1 75 ? -2.171 2.949 3.295 1.00 98.50 75 LEU A CA 1
ATOM 555 C C . LEU A 1 75 ? -2.640 1.519 3.078 1.00 98.50 75 LEU A C 1
ATOM 557 O O . LEU A 1 75 ? -3.325 1.219 2.096 1.00 98.50 75 LEU A O 1
ATOM 561 N N . PHE A 1 76 ? -2.258 0.638 3.995 1.00 98.38 76 PHE A N 1
ATOM 562 C CA . PHE A 1 76 ? -2.634 -0.766 3.986 1.00 98.38 76 PHE A CA 1
ATOM 563 C C . PHE A 1 76 ? -3.767 -0.994 4.972 1.00 98.38 76 PHE A C 1
ATOM 565 O O . PHE A 1 76 ? -3.764 -0.492 6.094 1.00 98.38 76 PHE A O 1
ATOM 572 N N . VAL A 1 77 ? -4.719 -1.820 4.563 1.00 98.12 77 VAL A N 1
ATOM 573 C CA . VAL A 1 77 ? -5.859 -2.217 5.375 1.00 98.12 77 VAL A CA 1
ATOM 574 C C . VAL A 1 77 ? -5.885 -3.731 5.444 1.00 98.12 77 VAL A C 1
ATOM 576 O O . VAL A 1 77 ? -5.886 -4.412 4.418 1.00 98.12 77 VAL A O 1
ATOM 579 N N . ARG A 1 78 ? -5.952 -4.266 6.663 1.00 97.88 78 ARG A N 1
ATOM 580 C CA . ARG A 1 78 ? -6.219 -5.685 6.917 1.00 97.88 78 ARG A CA 1
ATOM 581 C C . ARG A 1 78 ? -7.428 -5.790 7.827 1.00 97.88 78 ARG A C 1
ATOM 583 O O . ARG A 1 78 ? -7.334 -5.469 9.008 1.00 97.88 78 ARG A O 1
ATOM 590 N N . ALA A 1 79 ? -8.561 -6.219 7.282 1.00 97.62 79 ALA A N 1
ATOM 591 C CA . ALA A 1 79 ? -9.833 -6.257 7.996 1.00 97.62 79 ALA A CA 1
ATOM 592 C C . ALA A 1 79 ? -10.387 -7.677 8.143 1.00 97.62 79 ALA A C 1
ATOM 594 O O . ALA A 1 79 ? -10.088 -8.589 7.366 1.00 97.62 79 ALA A O 1
ATOM 595 N N . ASP A 1 80 ? -11.206 -7.878 9.169 1.00 96.69 80 ASP A N 1
ATOM 596 C CA . ASP A 1 80 ? -11.843 -9.161 9.474 1.00 96.69 80 ASP A CA 1
ATOM 597 C C . ASP A 1 80 ? -12.967 -9.536 8.491 1.00 96.69 80 ASP A C 1
ATOM 599 O O . ASP A 1 80 ? -13.268 -10.718 8.303 1.00 96.69 80 ASP A O 1
ATOM 603 N N . THR A 1 81 ? -13.535 -8.538 7.811 1.00 97.25 81 THR A N 1
ATOM 604 C CA . THR A 1 81 ? -14.608 -8.655 6.815 1.00 97.25 81 THR A CA 1
ATOM 605 C C . THR A 1 81 ? -14.272 -7.883 5.540 1.00 97.25 81 THR A C 1
ATOM 607 O O . THR A 1 81 ? -13.535 -6.894 5.561 1.00 97.25 81 THR A O 1
ATOM 610 N N . GLN A 1 82 ? -14.825 -8.338 4.414 1.00 97.00 82 GLN A N 1
ATOM 611 C CA . GLN A 1 82 ? -14.606 -7.695 3.119 1.00 97.00 82 GLN A CA 1
ATOM 612 C C . GLN A 1 82 ? -15.256 -6.310 3.084 1.00 97.00 82 GLN A C 1
ATOM 614 O O . GLN A 1 82 ? -14.678 -5.363 2.558 1.00 97.00 82 GLN A O 1
ATOM 619 N N . GLU A 1 83 ? -16.441 -6.191 3.679 1.00 97.69 83 GLU A N 1
ATOM 620 C CA . GLU A 1 83 ? -17.218 -4.961 3.759 1.00 97.69 83 GLU A CA 1
ATOM 621 C C . GLU A 1 83 ? -16.437 -3.860 4.483 1.00 97.69 83 GLU A C 1
ATOM 623 O O . GLU A 1 83 ? -16.384 -2.733 3.995 1.00 97.69 83 GLU A O 1
ATOM 628 N N . ARG A 1 84 ? -15.762 -4.190 5.593 1.00 97.62 84 ARG A N 1
ATOM 629 C CA . ARG A 1 84 ? -14.909 -3.235 6.314 1.00 97.62 84 ARG A CA 1
ATOM 630 C C . ARG A 1 84 ? -13.671 -2.846 5.522 1.00 97.62 84 ARG A C 1
ATOM 632 O O . ARG A 1 84 ? -13.380 -1.660 5.438 1.00 97.62 84 ARG A O 1
ATOM 639 N N . ALA A 1 85 ? -12.978 -3.802 4.899 1.00 97.50 85 ALA A N 1
ATOM 640 C CA . ALA A 1 85 ? -11.828 -3.485 4.048 1.00 97.50 85 ALA A CA 1
ATOM 641 C C . ALA A 1 85 ? -12.213 -2.506 2.922 1.00 97.50 85 ALA A C 1
ATOM 643 O O . ALA A 1 85 ? -11.504 -1.533 2.666 1.00 97.50 85 ALA A O 1
ATOM 644 N N . ILE A 1 86 ? -13.363 -2.734 2.276 1.00 97.31 86 ILE A N 1
ATOM 645 C CA . ILE A 1 86 ? -13.889 -1.850 1.228 1.00 97.31 86 ILE A CA 1
ATOM 646 C C . ILE A 1 86 ? -14.248 -0.480 1.801 1.00 97.31 86 ILE A C 1
ATOM 648 O O . ILE A 1 86 ? -13.832 0.522 1.230 1.00 97.31 86 ILE A O 1
ATOM 652 N N . ALA A 1 87 ? -14.979 -0.427 2.917 1.00 98.00 87 ALA A N 1
ATOM 653 C CA . ALA A 1 87 ? -15.387 0.832 3.530 1.00 98.00 87 ALA A CA 1
ATOM 654 C C . ALA A 1 87 ? -14.177 1.703 3.904 1.00 98.00 87 ALA A C 1
ATOM 656 O O . ALA A 1 87 ? -14.129 2.861 3.503 1.00 98.00 87 ALA A O 1
ATOM 657 N N . ILE A 1 88 ? -13.164 1.134 4.570 1.00 97.88 88 ILE A N 1
ATOM 658 C CA . ILE A 1 88 ? -11.935 1.857 4.940 1.00 97.88 88 ILE A CA 1
ATOM 659 C C . ILE A 1 88 ? -11.216 2.360 3.685 1.00 97.88 88 ILE A C 1
ATOM 661 O O . ILE A 1 88 ? -10.877 3.538 3.598 1.00 97.88 88 ILE A O 1
ATOM 665 N N . ARG A 1 89 ? -11.023 1.494 2.681 1.00 97.50 89 ARG A N 1
ATOM 666 C CA . ARG A 1 89 ? -10.375 1.873 1.416 1.00 97.50 89 ARG A CA 1
ATOM 667 C C . ARG A 1 89 ? -11.116 3.004 0.704 1.00 97.50 89 ARG A C 1
ATOM 669 O O . ARG A 1 89 ? -10.477 3.919 0.192 1.00 97.50 89 ARG A O 1
ATOM 676 N N . SER A 1 90 ? -12.445 2.942 0.648 1.00 97.19 90 SER A N 1
ATOM 677 C CA . SER A 1 90 ? -13.271 3.998 0.061 1.00 97.19 90 SER A CA 1
ATOM 678 C C . SER A 1 90 ? -13.111 5.309 0.822 1.00 97.19 90 SER A C 1
ATOM 680 O O . SER A 1 90 ? -12.861 6.331 0.192 1.00 97.19 90 SER A O 1
ATOM 682 N N . THR A 1 91 ? -13.154 5.274 2.156 1.00 97.88 91 THR A N 1
ATOM 683 C CA . THR A 1 91 ? -12.924 6.459 2.990 1.00 97.88 91 THR A CA 1
ATOM 684 C C . THR A 1 91 ? -11.551 7.076 2.736 1.00 97.88 91 THR A C 1
ATOM 6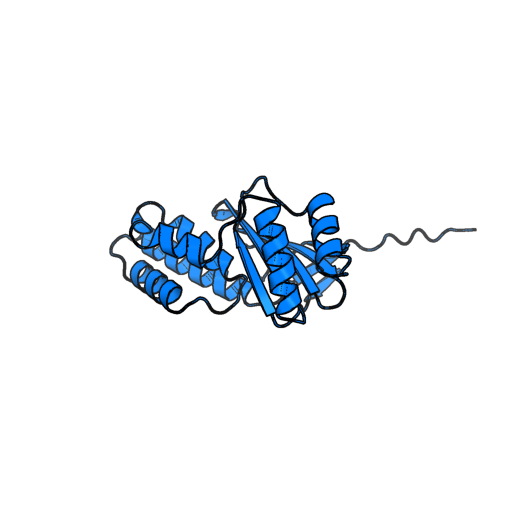86 O O . THR A 1 91 ? -11.464 8.285 2.558 1.00 97.88 91 THR A O 1
ATO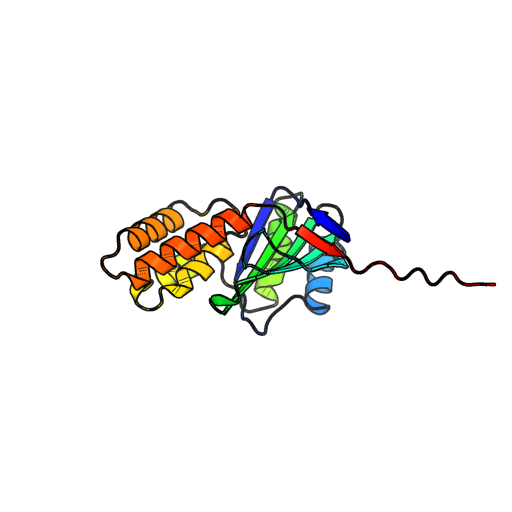M 689 N N . VAL A 1 92 ? -10.491 6.268 2.641 1.00 97.31 92 VAL A N 1
ATOM 690 C CA . VAL A 1 92 ? -9.148 6.758 2.289 1.00 97.31 92 VAL A CA 1
ATOM 691 C C . VAL A 1 92 ? -9.156 7.455 0.925 1.00 97.31 92 VAL A C 1
ATOM 693 O O . VAL A 1 92 ? -8.693 8.586 0.812 1.00 97.31 92 VAL A O 1
ATOM 696 N N . GLY A 1 93 ? -9.717 6.814 -0.106 1.00 95.50 93 GLY A N 1
ATOM 697 C CA . GLY A 1 93 ? -9.760 7.378 -1.461 1.00 95.50 93 GLY A CA 1
ATOM 698 C C . GLY A 1 93 ? -10.637 8.629 -1.606 1.00 95.50 93 GLY A C 1
ATOM 699 O O . GLY A 1 93 ? -10.437 9.408 -2.534 1.00 95.50 93 GLY A O 1
ATOM 700 N N . GLU A 1 94 ? -11.602 8.832 -0.709 1.00 96.25 94 GLU A N 1
ATOM 701 C CA . GLU A 1 94 ? -12.399 10.061 -0.623 1.00 96.25 94 GLU A CA 1
ATOM 702 C C . GLU A 1 94 ? -11.678 11.170 0.156 1.00 96.25 94 GLU A C 1
ATOM 704 O O . GLU A 1 94 ? -11.896 12.353 -0.114 1.00 96.25 94 GLU A O 1
ATOM 709 N N . HIS A 1 95 ? -10.828 10.794 1.114 1.00 96.19 95 HIS A N 1
ATOM 710 C CA . HIS A 1 95 ? -10.122 11.719 1.995 1.00 96.19 95 HIS A CA 1
ATOM 711 C C . HIS A 1 95 ? -8.886 12.342 1.334 1.00 96.19 95 HIS A C 1
ATOM 713 O O . HIS A 1 95 ? -8.595 13.516 1.559 1.00 96.19 95 HIS A O 1
ATOM 719 N N . MET A 1 96 ? -8.169 11.580 0.504 1.00 95.69 96 MET A N 1
ATOM 720 C CA . MET A 1 96 ? -6.905 12.014 -0.098 1.00 95.69 96 MET A CA 1
ATOM 721 C C . MET A 1 96 ? -6.713 11.497 -1.525 1.00 95.69 96 MET A C 1
ATOM 723 O O . MET A 1 96 ? -7.440 10.633 -2.015 1.00 95.69 96 MET A O 1
ATOM 727 N N . SER A 1 97 ? -5.711 12.050 -2.217 1.00 95.69 97 SER A N 1
ATOM 728 C CA . SER A 1 97 ? -5.325 11.550 -3.539 1.00 95.69 97 SER A CA 1
ATOM 729 C C . SER A 1 97 ? -4.685 10.179 -3.394 1.00 95.69 97 SER A C 1
ATOM 731 O O . SER A 1 97 ? -3.618 10.053 -2.802 1.00 95.69 97 SER A O 1
ATOM 733 N N . ALA A 1 98 ? -5.330 9.168 -3.964 1.00 97.25 98 ALA A N 1
ATOM 734 C CA . ALA A 1 98 ? -4.921 7.793 -3.773 1.00 97.25 98 ALA A CA 1
ATOM 735 C C . ALA A 1 98 ? -4.999 6.994 -5.080 1.00 97.25 98 ALA A C 1
ATOM 737 O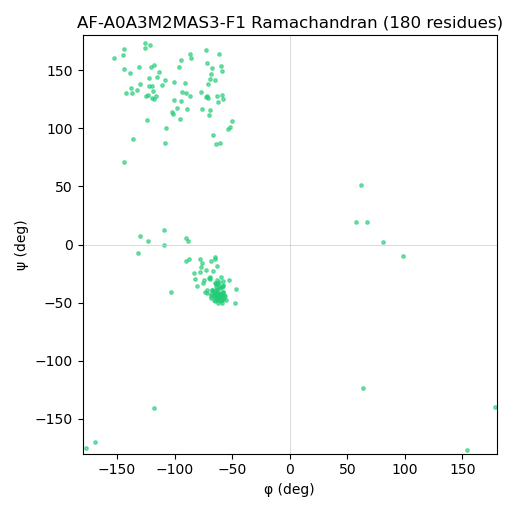 O . ALA A 1 98 ? -5.865 7.232 -5.928 1.00 97.25 98 ALA A O 1
ATOM 738 N N . TRP A 1 99 ? -4.104 6.022 -5.235 1.00 98.19 99 TRP A N 1
ATOM 739 C CA . TRP A 1 99 ? -4.017 5.165 -6.410 1.00 98.19 99 TRP A CA 1
ATOM 740 C C . TRP A 1 99 ? -4.128 3.699 -6.015 1.00 98.19 99 TRP A C 1
ATOM 742 O O . TRP A 1 99 ? -3.418 3.198 -5.147 1.00 98.19 99 TRP A O 1
ATOM 752 N N . SER A 1 100 ? -5.038 3.002 -6.686 1.00 97.69 100 SER A N 1
ATOM 753 C CA . SER A 1 100 ? -5.161 1.550 -6.575 1.00 97.69 100 SER A CA 1
ATOM 754 C C . SER A 1 100 ? -4.230 0.831 -7.544 1.00 97.69 100 SER A C 1
ATOM 756 O O . SER A 1 100 ? -3.795 1.422 -8.535 1.00 97.69 100 SER A O 1
ATOM 758 N N . GLU A 1 101 ? -4.013 -0.464 -7.310 1.00 97.69 101 GLU A N 1
ATOM 759 C CA . GLU A 1 101 ? -3.293 -1.355 -8.225 1.00 97.69 101 GLU A CA 1
ATOM 760 C C . GLU A 1 101 ? -3.787 -1.202 -9.671 1.00 97.69 101 GLU A C 1
ATOM 762 O O . GLU A 1 101 ? -3.001 -0.910 -10.567 1.00 97.69 101 GLU A O 1
ATOM 767 N N . GLN A 1 102 ? -5.104 -1.273 -9.895 1.00 97.19 102 GLN A N 1
ATOM 768 C CA . GLN A 1 102 ? -5.695 -1.119 -11.227 1.00 97.19 102 GLN A CA 1
ATOM 769 C C . GLN A 1 102 ? -5.337 0.225 -11.887 1.00 97.19 102 GLN A C 1
ATOM 771 O O . GLN A 1 102 ? -5.071 0.278 -13.092 1.00 97.19 102 GLN A O 1
ATOM 776 N N . MET A 1 103 ? -5.349 1.321 -11.121 1.00 97.12 103 MET A N 1
ATOM 777 C CA . MET A 1 103 ? -5.030 2.655 -11.639 1.00 97.12 103 MET A CA 1
ATOM 778 C C . MET A 1 103 ? -3.551 2.762 -12.010 1.00 97.12 103 MET A C 1
ATOM 780 O O . MET A 1 103 ? -3.245 3.236 -13.103 1.00 97.12 103 MET A O 1
ATOM 784 N N . LEU A 1 104 ? -2.654 2.294 -11.138 1.00 97.44 104 LEU A N 1
ATOM 785 C CA . LEU A 1 104 ? -1.210 2.302 -11.388 1.00 97.44 104 LEU A CA 1
ATOM 786 C C . LEU A 1 104 ? -0.848 1.389 -12.556 1.00 97.44 104 LEU A C 1
ATOM 788 O O . LEU A 1 104 ? -0.131 1.811 -13.455 1.00 97.44 104 LEU A O 1
ATOM 792 N N . ARG A 1 105 ? -1.417 0.183 -12.614 1.00 97.31 105 ARG A N 1
ATOM 793 C CA . ARG A 1 105 ? -1.227 -0.754 -13.726 1.00 97.31 105 ARG A CA 1
ATOM 794 C C . ARG A 1 105 ? -1.618 -0.122 -15.055 1.00 97.31 105 ARG A C 1
ATOM 796 O O . ARG A 1 105 ? -0.885 -0.237 -16.028 1.00 97.31 105 ARG A O 1
ATOM 803 N N . THR A 1 106 ? -2.757 0.572 -15.091 1.00 96.12 106 THR A N 1
ATOM 804 C CA . THR A 1 106 ? -3.219 1.272 -16.299 1.00 96.12 106 THR A CA 1
ATOM 805 C C . THR A 1 106 ? -2.258 2.388 -16.706 1.00 96.12 106 THR A C 1
ATOM 807 O O . THR A 1 106 ? -2.004 2.557 -17.893 1.00 96.12 106 THR A O 1
ATOM 810 N N . GLN A 1 107 ? -1.713 3.140 -15.746 1.00 95.25 107 GLN A N 1
ATOM 811 C CA . GLN A 1 107 ? -0.736 4.196 -16.031 1.00 95.25 107 GLN A CA 1
ATOM 812 C C . GLN A 1 107 ? 0.589 3.625 -16.540 1.00 95.25 107 GLN A C 1
ATOM 814 O O . GLN A 1 107 ? 1.172 4.185 -17.458 1.00 95.25 107 GLN A O 1
ATOM 819 N N . LEU A 1 108 ? 1.036 2.507 -15.970 1.00 95.31 108 LEU A N 1
ATOM 820 C CA . LEU A 1 108 ? 2.344 1.917 -16.241 1.00 95.31 108 LEU A CA 1
ATOM 821 C C . LEU A 1 108 ? 2.365 0.960 -17.429 1.00 95.31 108 LEU A C 1
ATOM 823 O O . LEU A 1 108 ? 3.455 0.604 -17.864 1.00 95.31 108 LEU A O 1
ATOM 827 N N . ALA A 1 109 ? 1.205 0.549 -17.952 1.00 91.00 109 ALA A N 1
ATOM 828 C CA . ALA A 1 109 ? 1.072 -0.501 -18.966 1.00 91.00 109 ALA A CA 1
ATOM 829 C C . ALA A 1 109 ? 2.061 -0.369 -20.137 1.00 91.00 109 ALA A C 1
ATOM 831 O O . ALA A 1 109 ? 2.601 -1.388 -20.577 1.00 91.00 109 ALA A O 1
ATOM 832 N N . ASP A 1 110 ? 2.320 0.872 -20.562 1.00 87.19 110 ASP A N 1
ATOM 833 C CA . ASP A 1 110 ? 3.198 1.215 -21.683 1.00 87.19 110 ASP A CA 1
ATOM 834 C C . ASP A 1 110 ? 4.345 2.178 -21.304 1.00 87.19 110 ASP A C 1
ATOM 836 O O . ASP A 1 110 ? 5.098 2.589 -22.182 1.00 87.19 110 ASP A O 1
ATOM 840 N N . SER A 1 111 ? 4.486 2.561 -20.028 1.00 92.06 111 SER A N 1
ATOM 841 C CA . SER A 1 111 ? 5.453 3.590 -19.591 1.00 92.06 111 SER A CA 1
ATOM 842 C C . SER A 1 111 ? 6.328 3.174 -18.408 1.00 92.06 111 SER A C 1
ATOM 844 O O . SER A 1 111 ? 7.054 4.003 -17.862 1.00 92.06 111 SER A O 1
ATOM 846 N N . TYR A 1 112 ? 6.263 1.913 -17.967 1.00 88.75 112 TYR A N 1
ATOM 847 C CA . TYR A 1 112 ? 7.068 1.450 -16.832 1.00 88.75 112 TYR A CA 1
ATOM 848 C C . TYR A 1 112 ? 8.577 1.598 -17.079 1.00 88.75 112 TYR A C 1
ATOM 850 O O . TYR A 1 112 ? 9.320 1.810 -16.130 1.00 88.75 112 TYR A O 1
ATOM 858 N N . ALA A 1 113 ? 9.029 1.547 -18.336 1.00 93.06 113 ALA A N 1
ATOM 859 C CA . ALA A 1 113 ? 10.430 1.770 -18.687 1.00 93.06 113 ALA A CA 1
ATOM 860 C C . ALA A 1 113 ? 10.878 3.234 -18.497 1.00 93.06 113 ALA A C 1
ATOM 862 O O . ALA A 1 113 ? 12.042 3.475 -18.200 1.00 93.06 113 ALA A O 1
ATOM 863 N N . ASP A 1 114 ? 9.965 4.207 -18.611 1.00 94.19 114 ASP A N 1
ATOM 864 C CA . ASP A 1 114 ? 10.283 5.631 -18.423 1.00 94.19 114 ASP A CA 1
ATOM 865 C C . ASP A 1 114 ? 10.410 6.010 -16.937 1.00 94.19 114 ASP A C 1
ATOM 867 O O . ASP A 1 114 ? 11.051 7.004 -16.588 1.00 94.19 114 ASP A O 1
ATOM 871 N N . ALA A 1 115 ? 9.771 5.235 -16.055 1.00 92.81 115 ALA A N 1
ATOM 872 C CA . ALA A 1 115 ? 9.801 5.423 -14.608 1.00 92.81 115 ALA A CA 1
ATOM 873 C C . ALA A 1 115 ? 9.809 4.069 -13.865 1.00 92.81 115 ALA A C 1
ATOM 875 O O . ALA A 1 115 ? 8.821 3.718 -13.212 1.00 92.81 115 ALA A O 1
ATOM 876 N N . PRO A 1 116 ? 10.918 3.306 -13.907 1.00 94.38 116 PRO A N 1
ATOM 877 C CA . PRO A 1 116 ? 10.953 1.931 -13.394 1.00 94.38 116 PRO A CA 1
ATOM 878 C C . PRO A 1 116 ? 10.656 1.817 -11.897 1.00 94.38 116 PRO A C 1
ATOM 880 O O . PRO A 1 116 ? 9.988 0.884 -11.457 1.00 94.38 116 PRO A O 1
ATOM 883 N N . LYS A 1 117 ? 11.044 2.832 -11.116 1.00 95.00 117 LYS A N 1
ATOM 884 C CA . LYS A 1 117 ? 10.728 2.961 -9.682 1.00 95.00 117 LYS A CA 1
ATOM 885 C C . LYS A 1 117 ? 9.233 2.843 -9.376 1.00 95.00 117 LYS A C 1
ATOM 887 O O . LYS A 1 117 ? 8.856 2.364 -8.310 1.00 95.00 117 LYS A O 1
ATOM 892 N N . SER A 1 118 ? 8.365 3.247 -10.304 1.00 96.12 118 SER A N 1
ATOM 893 C CA . SER A 1 118 ? 6.913 3.167 -10.128 1.00 96.12 118 SER A CA 1
ATOM 894 C C . SER A 1 118 ? 6.380 1.730 -10.099 1.00 96.12 118 SER A C 1
ATOM 896 O O . SER A 1 118 ? 5.257 1.522 -9.641 1.00 96.12 118 SER A O 1
ATOM 898 N N . LEU A 1 119 ? 7.175 0.731 -10.503 1.00 97.56 119 LEU A N 1
ATOM 899 C CA . LEU A 1 119 ? 6.853 -0.683 -10.287 1.00 97.56 119 LEU A CA 1
ATOM 900 C C . LEU A 1 119 ? 6.726 -1.001 -8.790 1.00 97.56 119 LEU A C 1
ATOM 902 O O . LEU A 1 119 ? 5.823 -1.737 -8.404 1.00 97.56 119 LEU A O 1
ATOM 906 N N . VAL A 1 120 ? 7.539 -0.382 -7.928 1.00 97.69 120 VAL A N 1
ATOM 907 C CA . VAL A 1 120 ? 7.417 -0.558 -6.472 1.00 97.69 120 VAL A CA 1
ATOM 908 C C . VAL A 1 120 ? 6.080 -0.018 -5.976 1.00 97.69 120 VAL A C 1
ATOM 910 O O . VAL A 1 120 ? 5.388 -0.700 -5.230 1.00 97.69 120 VAL A O 1
ATOM 913 N N . ALA A 1 121 ? 5.651 1.154 -6.457 1.00 97.81 121 ALA A N 1
ATOM 914 C CA . ALA A 1 121 ? 4.329 1.693 -6.136 1.00 97.81 121 ALA A CA 1
ATOM 915 C C . ALA A 1 121 ? 3.197 0.766 -6.590 1.00 97.81 121 ALA A C 1
ATOM 917 O O . ALA A 1 121 ? 2.261 0.520 -5.828 1.00 97.81 121 ALA A O 1
ATOM 918 N N . LEU A 1 122 ? 3.294 0.204 -7.797 1.00 98.19 122 LEU A N 1
ATOM 919 C CA . LEU A 1 122 ? 2.323 -0.774 -8.284 1.00 98.19 122 LEU A CA 1
ATOM 920 C C . LEU A 1 122 ? 2.212 -1.977 -7.339 1.00 98.19 122 LEU A C 1
ATOM 922 O O . LEU A 1 122 ? 1.103 -2.375 -6.987 1.00 98.19 122 LEU A O 1
ATOM 926 N N . LEU A 1 123 ? 3.345 -2.521 -6.894 1.00 97.81 123 LEU A N 1
ATOM 927 C CA . LEU A 1 123 ? 3.363 -3.685 -6.013 1.00 97.81 123 LEU A CA 1
ATOM 928 C C . LEU A 1 123 ? 2.970 -3.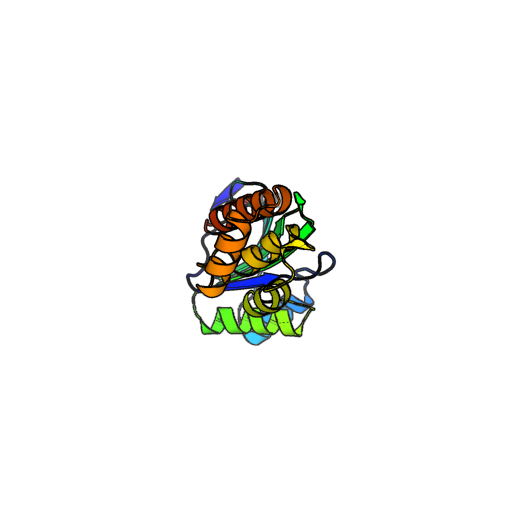340 -4.568 1.00 97.81 123 LEU A C 1
ATOM 930 O O . LEU A 1 123 ? 2.273 -4.129 -3.933 1.00 97.81 123 LEU A O 1
ATOM 934 N N . MET A 1 124 ? 3.293 -2.151 -4.059 1.00 97.94 124 MET A N 1
ATOM 935 C CA . MET A 1 124 ? 2.789 -1.676 -2.764 1.00 97.94 124 MET A CA 1
ATOM 936 C C . MET A 1 124 ? 1.266 -1.502 -2.768 1.00 97.94 124 MET A C 1
ATOM 938 O O . MET A 1 124 ? 0.616 -1.782 -1.763 1.00 97.94 124 MET A O 1
ATOM 942 N N . ALA A 1 125 ? 0.664 -1.124 -3.900 1.00 97.88 125 ALA A N 1
ATOM 943 C CA . ALA A 1 125 ? -0.790 -0.992 -4.019 1.00 97.88 125 ALA A CA 1
ATOM 944 C C . ALA A 1 125 ? -1.559 -2.321 -3.868 1.00 97.88 125 ALA A C 1
ATOM 946 O O . ALA A 1 125 ? -2.782 -2.299 -3.719 1.00 97.88 125 ALA A O 1
ATOM 947 N N . THR A 1 126 ? -0.860 -3.462 -3.861 1.00 96.25 126 THR A N 1
ATOM 948 C CA . THR A 1 126 ? -1.433 -4.780 -3.540 1.00 96.25 126 THR A CA 1
ATOM 949 C C . THR A 1 126 ? -1.641 -4.977 -2.033 1.00 96.25 126 THR A C 1
ATOM 951 O O . THR A 1 126 ? -2.400 -5.851 -1.615 1.00 96.25 126 THR A O 1
ATOM 954 N N . GLY A 1 127 ? -0.967 -4.190 -1.186 1.00 93.94 127 GLY A N 1
ATOM 955 C CA . GLY A 1 127 ? -1.048 -4.318 0.271 1.00 93.94 127 GLY A CA 1
ATOM 956 C C . GLY A 1 127 ? -0.440 -5.607 0.830 1.00 93.94 127 GLY A C 1
ATOM 957 O O . GLY A 1 127 ? -0.813 -6.024 1.928 1.00 93.94 127 GLY A O 1
ATOM 958 N N . GLY A 1 128 ? 0.422 -6.282 0.059 1.00 93.12 128 GLY A N 1
ATOM 959 C CA . GLY A 1 128 ? 0.943 -7.617 0.375 1.00 93.12 128 GLY A CA 1
ATOM 960 C C . GLY A 1 128 ? -0.010 -8.764 0.016 1.00 93.12 128 GLY A C 1
ATOM 961 O O . GLY A 1 128 ? 0.294 -9.927 0.279 1.00 93.12 128 GLY A O 1
ATOM 962 N N . ALA A 1 129 ? -1.172 -8.465 -0.575 1.00 94.06 129 ALA A N 1
ATOM 963 C CA . ALA A 1 129 ? -2.026 -9.486 -1.163 1.00 94.06 129 ALA A CA 1
ATOM 964 C C . ALA A 1 129 ? -1.412 -10.017 -2.469 1.00 94.06 129 ALA A C 1
ATOM 966 O O . ALA A 1 129 ? -0.499 -9.429 -3.048 1.00 94.06 129 ALA A O 1
ATOM 967 N N . ARG A 1 130 ? -1.947 -11.134 -2.976 1.00 94.50 130 ARG A N 1
ATOM 968 C CA . ARG A 1 130 ? -1.608 -11.586 -4.329 1.00 94.50 130 ARG A CA 1
ATOM 969 C C . ARG A 1 130 ? -2.068 -10.520 -5.332 1.00 94.50 130 ARG A C 1
ATOM 971 O O . ARG A 1 130 ? -3.260 -10.236 -5.383 1.00 94.50 130 ARG A O 1
ATOM 978 N N . ALA A 1 131 ? -1.130 -10.010 -6.126 1.00 96.25 131 ALA A N 1
ATOM 979 C CA . ALA A 1 131 ? -1.408 -9.098 -7.232 1.00 96.25 131 ALA A CA 1
ATOM 980 C C . ALA A 1 131 ? -2.337 -9.728 -8.285 1.00 96.25 131 ALA A C 1
ATOM 982 O O . ALA A 1 131 ? -2.345 -10.953 -8.470 1.00 96.25 131 ALA A O 1
ATOM 983 N N . ASP A 1 132 ? -3.069 -8.885 -9.009 1.00 96.69 132 ASP A N 1
ATOM 984 C CA . ASP A 1 132 ? -3.859 -9.289 -10.168 1.00 96.69 132 ASP A CA 1
ATOM 985 C C . ASP A 1 132 ? -2.966 -9.938 -11.236 1.00 96.69 132 ASP A C 1
ATOM 987 O O . ASP A 1 132 ? -1.813 -9.548 -11.435 1.00 96.69 132 ASP A O 1
ATOM 991 N N . ASP A 1 133 ? -3.520 -10.882 -12.000 1.00 97.31 133 ASP A N 1
ATOM 992 C CA . ASP A 1 133 ? -2.761 -11.586 -13.043 1.00 97.31 133 ASP A CA 1
ATOM 993 C C . ASP A 1 133 ? -2.178 -10.610 -14.090 1.00 97.31 133 ASP A C 1
ATOM 995 O O . ASP A 1 133 ? -1.045 -10.771 -14.529 1.00 97.31 133 ASP A O 1
ATOM 999 N N . GLU A 1 134 ? -2.888 -9.526 -14.415 1.00 97.12 134 GLU A N 1
ATOM 1000 C CA . GLU A 1 134 ? -2.408 -8.496 -15.352 1.00 97.12 134 GLU A CA 1
ATOM 1001 C C . GLU A 1 134 ? -1.249 -7.655 -14.771 1.00 97.12 134 GLU A C 1
ATOM 1003 O O . GLU A 1 134 ? -0.403 -7.159 -15.519 1.00 97.12 134 GLU A O 1
ATOM 1008 N N . THR A 1 135 ? -1.196 -7.485 -13.444 1.00 97.69 135 THR A N 1
ATOM 1009 C CA . THR A 1 135 ? -0.063 -6.860 -12.741 1.00 97.69 135 THR A CA 1
ATOM 1010 C C . THR A 1 135 ? 1.142 -7.793 -12.751 1.00 97.69 135 THR A C 1
ATOM 1012 O O . THR A 1 135 ? 2.258 -7.348 -13.019 1.00 97.69 135 THR A O 1
ATOM 1015 N N . LEU A 1 136 ? 0.923 -9.094 -12.527 1.00 97.44 136 LEU A N 1
ATOM 1016 C CA . LEU A 1 136 ? 1.970 -10.113 -12.624 1.00 97.44 136 LEU A CA 1
ATOM 1017 C C . LEU A 1 136 ? 2.547 -10.198 -14.044 1.00 97.44 136 LEU A C 1
ATOM 1019 O O . LEU A 1 136 ? 3.764 -10.256 -14.202 1.00 97.44 136 LEU A O 1
ATOM 1023 N N . ASP A 1 137 ? 1.703 -10.123 -15.074 1.00 97.25 137 ASP A N 1
ATOM 1024 C CA . ASP A 1 137 ? 2.138 -10.087 -16.475 1.00 97.25 137 ASP A CA 1
ATOM 1025 C C . ASP A 1 137 ? 2.961 -8.826 -16.795 1.00 97.25 137 ASP A C 1
ATOM 1027 O O . ASP A 1 137 ? 3.906 -8.869 -17.586 1.00 97.25 137 ASP A O 1
ATOM 1031 N N . LEU A 1 138 ? 2.619 -7.674 -16.207 1.00 96.94 138 LEU A N 1
ATOM 1032 C CA . LEU A 1 138 ? 3.426 -6.454 -16.322 1.00 96.94 138 LEU A CA 1
ATOM 1033 C C . LEU A 1 138 ? 4.785 -6.629 -15.642 1.00 96.94 138 LEU A C 1
ATOM 1035 O O . LEU A 1 138 ? 5.807 -6.341 -16.263 1.00 96.94 138 LEU A O 1
ATOM 1039 N N . LEU A 1 139 ? 4.805 -7.154 -14.417 1.00 97.44 139 LEU A N 1
ATOM 1040 C CA . LEU A 1 139 ? 6.037 -7.410 -13.676 1.00 97.44 139 LEU A CA 1
ATOM 1041 C C . LEU A 1 139 ? 6.956 -8.384 -14.427 1.00 97.44 139 LEU A C 1
ATOM 1043 O O . LEU A 1 139 ? 8.146 -8.118 -14.556 1.00 97.44 139 LEU A O 1
ATOM 1047 N N . GLN A 1 140 ? 6.407 -9.462 -14.995 1.00 97.81 140 GLN A N 1
ATOM 1048 C CA . GLN A 1 140 ? 7.179 -10.415 -15.794 1.00 97.81 140 GLN A CA 1
ATOM 1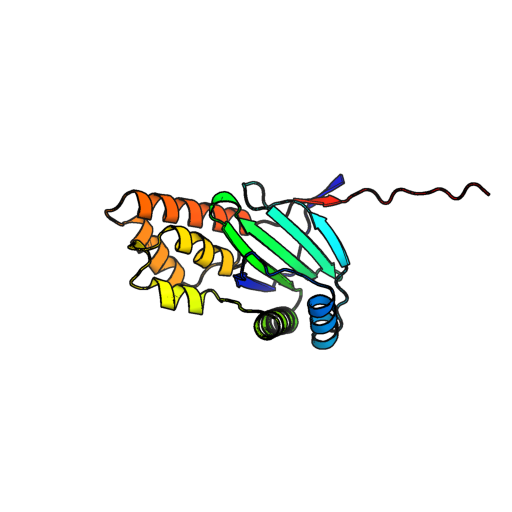049 C C . GLN A 1 140 ? 7.810 -9.749 -17.025 1.00 97.81 140 GLN A C 1
ATOM 1051 O O . GLN A 1 140 ? 8.991 -9.949 -17.296 1.00 97.81 140 GLN A O 1
ATOM 1056 N N . ARG A 1 141 ? 7.064 -8.898 -17.742 1.00 97.06 141 ARG A N 1
ATOM 1057 C CA . ARG A 1 141 ? 7.613 -8.125 -18.871 1.00 97.06 141 ARG A CA 1
ATOM 1058 C C . ARG A 1 141 ? 8.725 -7.162 -18.447 1.00 97.06 141 ARG A C 1
ATOM 1060 O O . ARG A 1 141 ? 9.639 -6.928 -19.232 1.00 97.06 141 ARG A O 1
ATOM 1067 N N . ALA A 1 142 ? 8.646 -6.593 -17.244 1.00 97.50 142 ALA A N 1
ATOM 1068 C CA . ALA A 1 142 ? 9.695 -5.735 -16.700 1.00 97.50 142 ALA A CA 1
ATOM 1069 C C . ALA A 1 142 ? 10.950 -6.536 -16.300 1.00 97.50 142 ALA A C 1
ATOM 1071 O O . ALA A 1 142 ? 12.061 -6.106 -16.594 1.00 97.50 142 ALA A O 1
ATOM 1072 N N . LEU A 1 143 ? 10.786 -7.734 -15.728 1.00 97.94 143 LEU A N 1
ATOM 1073 C CA . LEU A 1 143 ? 11.890 -8.652 -15.405 1.00 97.94 143 LEU A CA 1
ATOM 1074 C C . LEU A 1 143 ? 12.630 -9.161 -16.653 1.00 97.94 143 LEU A C 1
ATOM 1076 O O . LEU A 1 143 ? 13.840 -9.366 -16.615 1.00 97.94 143 LEU A O 1
ATOM 1080 N N . ASP A 1 144 ? 11.920 -9.329 -17.769 1.00 97.44 144 ASP A N 1
ATOM 1081 C CA . ASP A 1 144 ? 12.496 -9.749 -19.053 1.00 97.44 144 ASP A CA 1
ATOM 1082 C C . ASP A 1 144 ? 12.954 -8.564 -19.932 1.00 97.44 144 ASP A C 1
ATOM 1084 O O . ASP A 1 144 ? 13.333 -8.755 -21.092 1.00 97.44 144 ASP A O 1
ATOM 1088 N N . HIS A 1 145 ? 12.896 -7.331 -19.418 1.00 97.94 145 HIS A N 1
ATOM 1089 C CA . HIS A 1 145 ? 13.217 -6.127 -20.185 1.00 97.94 145 HIS A CA 1
ATOM 1090 C C . HIS A 1 145 ? 14.710 -6.060 -20.543 1.00 97.94 145 HIS A C 1
ATOM 1092 O O . HIS A 1 145 ? 15.549 -6.594 -19.826 1.00 97.94 145 HIS A O 1
ATOM 1098 N N . GLU A 1 146 ? 15.076 -5.403 -21.650 1.00 97.06 146 GLU A N 1
ATOM 1099 C CA . GLU A 1 146 ? 16.480 -5.314 -22.094 1.00 97.06 146 GLU A CA 1
ATOM 1100 C C . GLU A 1 146 ? 17.326 -4.339 -21.260 1.00 97.06 146 GLU A C 1
ATOM 1102 O O . GLU A 1 146 ? 18.520 -4.575 -21.051 1.00 97.06 146 GLU A O 1
ATOM 1107 N N . ASP A 1 147 ? 16.692 -3.294 -20.734 1.00 97.88 147 ASP A N 1
ATOM 1108 C CA . ASP A 1 147 ? 17.297 -2.328 -19.816 1.00 97.88 147 ASP A CA 1
ATOM 1109 C C . ASP A 1 147 ? 17.530 -2.949 -18.429 1.00 97.88 147 ASP A C 1
ATOM 1111 O O . ASP A 1 147 ? 16.617 -3.529 -17.840 1.00 97.88 147 ASP A O 1
ATOM 1115 N N . GLU A 1 148 ? 18.758 -2.834 -17.924 1.00 97.75 148 GLU A N 1
ATOM 1116 C CA . GLU A 1 148 ? 19.167 -3.340 -16.612 1.00 97.75 148 GLU A CA 1
ATOM 1117 C C . GLU A 1 148 ? 18.458 -2.622 -15.465 1.00 97.75 148 GLU A C 1
ATOM 1119 O O . GLU A 1 148 ? 17.982 -3.298 -14.559 1.00 97.75 148 GLU A O 1
ATOM 1124 N N . GLU A 1 149 ? 18.272 -1.302 -15.550 1.00 97.31 149 GLU A N 1
ATOM 1125 C CA . GLU A 1 149 ? 17.600 -0.528 -14.499 1.00 97.31 149 GLU A CA 1
ATOM 1126 C C . GLU A 1 149 ? 16.138 -0.973 -14.339 1.00 97.31 149 GLU A C 1
ATOM 1128 O O . GLU A 1 149 ? 15.623 -1.102 -13.228 1.00 97.31 149 GLU A O 1
ATOM 1133 N N . VAL A 1 150 ? 15.467 -1.280 -15.453 1.00 97.94 150 VAL A N 1
ATOM 1134 C CA . VAL A 1 150 ? 14.089 -1.792 -15.432 1.00 97.94 150 VAL A CA 1
ATOM 1135 C C . VAL A 1 150 ? 14.011 -3.149 -14.738 1.00 97.94 150 VAL A C 1
ATOM 1137 O O . VAL A 1 150 ? 13.112 -3.361 -13.920 1.00 97.94 150 VAL A O 1
ATOM 1140 N N . ARG A 1 151 ? 14.950 -4.054 -15.038 1.00 98.31 151 ARG A N 1
ATOM 1141 C CA . ARG A 1 151 ? 14.997 -5.377 -14.405 1.00 98.31 151 ARG A CA 1
ATOM 1142 C C . ARG A 1 151 ? 15.278 -5.268 -12.911 1.00 98.31 151 ARG A C 1
ATOM 1144 O O . ARG A 1 151 ? 14.564 -5.889 -12.133 1.00 98.31 151 ARG A O 1
ATOM 1151 N N . GLU A 1 152 ? 16.246 -4.446 -12.512 1.00 98.12 152 GLU A N 1
ATOM 1152 C CA . GLU A 1 152 ? 16.599 -4.238 -11.102 1.00 98.12 152 GLU A CA 1
ATOM 1153 C C . GLU A 1 152 ? 15.405 -3.714 -10.291 1.00 98.12 152 GLU A C 1
ATOM 1155 O O . GLU A 1 152 ? 15.084 -4.259 -9.234 1.00 98.12 152 GLU A O 1
ATOM 1160 N N . TYR A 1 153 ? 14.672 -2.719 -10.803 1.00 97.94 153 TYR A N 1
ATOM 1161 C CA . TYR A 1 153 ? 13.479 -2.222 -10.111 1.00 97.94 153 TYR A CA 1
ATOM 1162 C C . TYR A 1 153 ? 12.316 -3.215 -10.107 1.00 97.94 153 TYR A C 1
ATOM 1164 O O . TYR A 1 153 ? 11.531 -3.225 -9.158 1.00 97.94 153 TYR A O 1
ATOM 1172 N N . ALA A 1 154 ? 12.196 -4.065 -11.127 1.00 98.12 154 ALA A N 1
ATOM 1173 C CA . ALA A 1 154 ? 11.217 -5.144 -11.129 1.00 98.12 154 ALA A CA 1
ATOM 1174 C C . ALA A 1 154 ? 11.555 -6.219 -10.078 1.00 98.12 154 ALA A C 1
ATOM 1176 O O . ALA A 1 154 ? 10.670 -6.655 -9.340 1.00 98.12 154 ALA A O 1
ATOM 1177 N N . GLU A 1 155 ? 12.828 -6.606 -9.958 1.00 98.06 155 GLU A N 1
ATOM 1178 C CA . GLU A 1 155 ? 13.310 -7.523 -8.917 1.00 98.06 155 GLU A CA 1
ATOM 1179 C C . GLU A 1 155 ? 13.076 -6.943 -7.519 1.00 98.06 155 GLU A C 1
ATOM 1181 O O . GLU A 1 155 ? 12.521 -7.620 -6.649 1.00 98.06 155 GLU A O 1
ATOM 1186 N N . TYR A 1 156 ? 13.409 -5.666 -7.326 1.00 97.31 156 TYR A N 1
ATOM 1187 C CA . TYR A 1 156 ? 13.186 -4.972 -6.064 1.00 97.31 156 TYR A CA 1
ATOM 1188 C C . TYR A 1 156 ? 11.697 -4.869 -5.710 1.00 97.31 156 TYR A C 1
ATOM 1190 O O . TYR A 1 156 ? 11.295 -5.198 -4.595 1.00 97.31 156 TYR A O 1
ATOM 1198 N N . ALA A 1 157 ? 10.836 -4.505 -6.665 1.00 97.31 157 ALA A N 1
ATOM 1199 C CA . ALA A 1 157 ? 9.392 -4.464 -6.443 1.00 97.31 157 ALA A CA 1
ATOM 1200 C C . ALA A 1 157 ? 8.821 -5.843 -6.061 1.00 97.31 157 ALA A C 1
ATOM 1202 O O . ALA A 1 157 ? 7.934 -5.932 -5.208 1.00 97.31 157 ALA A O 1
ATOM 1203 N N . ALA A 1 158 ? 9.340 -6.924 -6.656 1.00 96.88 158 ALA A N 1
ATOM 1204 C CA . ALA A 1 158 ? 8.962 -8.290 -6.303 1.00 96.88 158 ALA A CA 1
ATOM 1205 C C . ALA A 1 158 ? 9.409 -8.666 -4.881 1.00 96.88 158 ALA A C 1
ATOM 1207 O O . ALA A 1 158 ? 8.649 -9.310 -4.152 1.00 96.88 158 ALA A O 1
ATOM 1208 N N . GLN A 1 159 ? 10.609 -8.245 -4.471 1.00 96.12 159 GLN A N 1
ATOM 1209 C CA . GLN A 1 159 ? 11.091 -8.424 -3.103 1.00 96.12 159 GLN A CA 1
ATOM 1210 C C . GLN A 1 159 ? 10.199 -7.681 -2.101 1.00 96.12 159 GLN A C 1
ATOM 1212 O O . GLN A 1 159 ? 9.712 -8.300 -1.155 1.00 96.12 159 GLN A O 1
ATOM 1217 N N . VAL A 1 160 ? 9.916 -6.397 -2.345 1.00 95.50 160 VAL A N 1
ATOM 1218 C CA . VAL A 1 160 ? 9.016 -5.590 -1.507 1.00 95.50 160 VAL A CA 1
ATOM 1219 C C . VAL A 1 160 ? 7.651 -6.273 -1.383 1.00 95.50 160 VAL A C 1
ATOM 1221 O O . VAL A 1 160 ? 7.156 -6.472 -0.278 1.00 95.50 160 VAL A O 1
ATOM 1224 N N . ALA A 1 161 ? 7.057 -6.734 -2.488 1.00 95.25 161 ALA A N 1
ATOM 1225 C CA . ALA A 1 161 ? 5.779 -7.450 -2.449 1.00 95.25 161 ALA A CA 1
ATOM 1226 C C . ALA A 1 161 ? 5.822 -8.717 -1.573 1.00 95.25 161 ALA A C 1
ATOM 1228 O O . ALA A 1 161 ? 4.869 -8.996 -0.841 1.00 95.25 161 ALA A O 1
ATOM 1229 N N . ALA A 1 162 ? 6.917 -9.481 -1.638 1.00 94.62 162 ALA A N 1
ATOM 1230 C CA . ALA A 1 162 ? 7.092 -10.687 -0.835 1.00 94.62 162 ALA A CA 1
ATOM 1231 C C . ALA A 1 162 ? 7.193 -10.368 0.665 1.00 94.62 162 ALA A C 1
ATOM 1233 O O . ALA A 1 162 ? 6.555 -11.043 1.474 1.00 94.62 162 ALA A O 1
ATOM 1234 N N . GLU A 1 163 ? 7.936 -9.322 1.032 1.00 94.50 163 GLU A N 1
ATOM 1235 C CA . GLU A 1 163 ? 8.075 -8.863 2.419 1.00 94.50 163 GLU A CA 1
ATOM 1236 C C . GLU A 1 163 ? 6.727 -8.414 2.998 1.00 94.50 163 GLU A C 1
ATOM 1238 O O . GLU A 1 163 ? 6.307 -8.870 4.064 1.00 94.50 163 GLU A O 1
ATOM 1243 N N . LEU A 1 164 ? 5.992 -7.593 2.248 1.00 95.44 164 LEU A N 1
ATOM 1244 C CA . LEU A 1 164 ? 4.680 -7.070 2.637 1.00 95.44 164 LEU A CA 1
ATOM 1245 C C . LEU A 1 164 ? 3.607 -8.159 2.798 1.00 95.44 164 LEU A C 1
ATOM 1247 O O . LEU A 1 164 ? 2.590 -7.937 3.464 1.00 95.44 164 LEU A O 1
ATOM 1251 N N . GLY A 1 165 ? 3.831 -9.345 2.225 1.00 93.81 165 GLY A N 1
ATOM 1252 C CA . GLY A 1 165 ? 3.009 -10.537 2.435 1.00 93.81 165 GLY A CA 1
ATOM 1253 C C . GLY A 1 165 ? 3.040 -11.074 3.873 1.00 93.81 165 GLY A C 1
ATOM 1254 O O . GLY A 1 165 ? 2.207 -11.905 4.241 1.00 93.81 165 GLY A O 1
ATOM 1255 N N . HIS A 1 166 ? 3.966 -10.604 4.711 1.00 94.19 166 HIS A N 1
ATOM 1256 C CA . HIS A 1 166 ? 4.078 -10.997 6.111 1.00 94.19 166 HIS A CA 1
ATOM 1257 C C . HIS A 1 166 ? 3.333 -10.034 7.060 1.00 94.19 166 HIS A C 1
ATOM 1259 O O . HIS A 1 166 ? 3.010 -8.897 6.706 1.00 94.19 166 HIS A O 1
ATOM 1265 N N . PRO A 1 167 ? 2.984 -10.463 8.285 1.00 94.06 167 PRO A N 1
ATOM 1266 C CA . PRO A 1 167 ? 2.563 -9.548 9.347 1.00 94.06 167 PRO A CA 1
ATOM 1267 C C . PRO A 1 167 ? 3.702 -8.605 9.773 1.00 94.06 167 PRO A C 1
ATOM 1269 O O . PRO A 1 167 ? 4.845 -9.061 9.861 1.00 94.06 167 PRO A O 1
ATOM 1272 N N . PRO A 1 168 ? 3.419 -7.321 10.070 1.00 95.31 168 PRO A N 1
ATOM 1273 C CA . PRO A 1 168 ? 4.447 -6.399 10.532 1.00 95.31 168 PRO A CA 1
ATOM 1274 C C . PRO A 1 168 ? 4.942 -6.778 11.932 1.00 95.31 168 PRO A C 1
ATOM 1276 O O . PRO A 1 168 ? 4.184 -7.246 12.791 1.00 95.31 168 PRO A O 1
ATOM 1279 N N . VAL A 1 169 ? 6.225 -6.524 12.177 1.00 95.56 169 VAL A N 1
ATOM 1280 C CA . VAL A 1 169 ? 6.852 -6.596 13.497 1.00 95.56 169 VAL A CA 1
ATOM 1281 C C . VAL A 1 169 ? 7.011 -5.178 14.017 1.00 95.56 169 VAL A C 1
ATOM 1283 O O . VAL A 1 169 ? 7.791 -4.403 13.470 1.00 95.56 169 VAL A O 1
ATOM 1286 N N . VAL A 1 170 ? 6.297 -4.845 15.090 1.00 94.38 170 VAL A N 1
ATOM 1287 C CA . VAL A 1 170 ? 6.247 -3.479 15.626 1.00 94.38 170 VAL A CA 1
ATOM 1288 C C . VAL A 1 170 ? 6.890 -3.373 16.997 1.00 94.38 170 VAL A C 1
ATOM 1290 O O . VAL A 1 170 ? 6.834 -4.298 17.815 1.00 94.38 170 VAL A O 1
ATOM 1293 N N . MET A 1 171 ? 7.462 -2.210 17.273 1.00 91.38 171 MET A N 1
ATOM 1294 C CA . MET A 1 171 ? 7.844 -1.776 18.602 1.00 91.38 171 MET A CA 1
ATOM 1295 C C . MET A 1 171 ? 6.724 -0.944 19.207 1.00 91.38 171 MET A C 1
ATOM 1297 O O . MET A 1 171 ? 6.343 0.094 18.682 1.00 91.38 171 MET A O 1
ATOM 1301 N N . ARG A 1 172 ? 6.247 -1.377 20.373 1.00 85.88 172 ARG A N 1
ATOM 1302 C CA . ARG A 1 172 ? 5.436 -0.518 21.240 1.00 85.88 172 ARG A CA 1
ATOM 1303 C C . ARG A 1 172 ? 6.348 0.240 22.190 1.00 85.88 172 ARG A C 1
ATOM 1305 O O . ARG A 1 172 ? 7.174 -0.401 22.865 1.00 85.88 172 ARG A O 1
ATOM 1312 N N . GLU A 1 173 ? 6.170 1.555 22.275 1.00 66.44 173 GLU A N 1
ATOM 1313 C CA . GLU A 1 173 ? 6.643 2.308 23.431 1.00 66.44 173 GLU A CA 1
ATOM 1314 C C . GLU A 1 173 ? 5.958 1.724 24.669 1.00 66.44 173 GLU A C 1
ATOM 1316 O O . GLU A 1 173 ? 4.756 1.451 24.674 1.00 66.44 173 GLU A O 1
ATOM 1321 N N . ALA A 1 174 ? 6.746 1.393 25.692 1.00 57.28 174 ALA A N 1
ATOM 1322 C CA . ALA A 1 174 ? 6.169 0.883 26.923 1.00 57.28 174 ALA A CA 1
ATOM 1323 C C . ALA A 1 174 ? 5.305 1.996 27.516 1.00 57.28 174 ALA A C 1
ATOM 1325 O O . ALA A 1 174 ? 5.810 3.104 27.702 1.00 57.28 174 ALA A O 1
ATOM 1326 N N . GLU A 1 175 ? 4.041 1.697 27.838 1.00 51.53 175 GLU A N 1
ATOM 1327 C CA . GLU A 1 175 ? 3.258 2.541 28.736 1.00 51.53 175 GLU A CA 1
ATOM 1328 C C . GLU A 1 175 ? 4.134 2.775 29.963 1.00 51.53 175 GLU A C 1
ATOM 1330 O O . GLU A 1 175 ? 4.422 1.853 30.735 1.00 51.53 175 GLU A O 1
ATOM 1335 N N . SER A 1 176 ? 4.664 3.990 30.077 1.00 43.03 176 SER A N 1
ATOM 1336 C CA . SER A 1 176 ? 5.436 4.390 31.235 1.00 43.03 176 SER A CA 1
ATOM 1337 C C . SER A 1 176 ? 4.433 4.409 32.368 1.00 43.03 176 SER A C 1
ATOM 1339 O O . SER A 1 176 ? 3.678 5.362 32.527 1.00 43.03 176 SER A O 1
ATOM 1341 N N . GLY A 1 177 ? 4.357 3.291 33.087 1.00 42.06 177 GLY A N 1
ATOM 1342 C CA . GLY A 1 177 ? 3.582 3.161 34.299 1.00 42.06 177 GLY A CA 1
ATOM 1343 C C . GLY A 1 177 ? 4.121 4.164 35.302 1.00 42.06 177 GLY A C 1
ATOM 1344 O O . GLY A 1 177 ? 4.992 3.838 36.107 1.00 42.06 177 GLY A O 1
ATOM 1345 N N . GLU A 1 178 ? 3.600 5.386 35.263 1.00 42.91 178 GLU A N 1
ATOM 1346 C CA . GLU A 1 178 ? 3.587 6.263 36.415 1.00 42.91 178 GLU A CA 1
ATOM 1347 C C . GLU A 1 178 ? 2.704 5.574 37.451 1.00 42.91 178 GLU A C 1
ATOM 1349 O O . GLU A 1 178 ? 1.491 5.772 37.545 1.00 42.91 178 GLU A O 1
ATOM 1354 N N . ALA A 1 179 ? 3.341 4.696 38.223 1.00 43.91 179 ALA A N 1
ATOM 1355 C CA . ALA A 1 179 ? 2.872 4.333 39.535 1.00 43.91 179 ALA A CA 1
ATOM 1356 C C . ALA A 1 179 ? 2.646 5.648 40.286 1.00 43.91 179 ALA A C 1
ATOM 1358 O O . ALA A 1 179 ? 3.590 6.296 40.739 1.00 43.91 179 ALA A O 1
ATOM 1359 N N . ARG A 1 180 ? 1.378 6.057 40.375 1.00 47.22 180 ARG A N 1
ATOM 1360 C CA . ARG A 1 180 ? 0.914 7.008 41.376 1.00 47.22 180 ARG A CA 1
ATOM 1361 C C . ARG A 1 180 ? 1.335 6.452 42.732 1.00 47.22 180 ARG A C 1
ATOM 1363 O O . ARG A 1 180 ? 0.705 5.535 43.249 1.00 47.22 180 ARG A O 1
ATOM 1370 N N . ALA A 1 181 ? 2.436 6.970 43.258 1.00 44.72 181 ALA A N 1
ATOM 1371 C CA . ALA A 1 181 ? 2.724 6.882 44.673 1.00 44.72 181 ALA A CA 1
ATOM 1372 C C . ALA A 1 181 ? 1.725 7.811 45.374 1.00 44.72 181 ALA A C 1
ATOM 1374 O O . ALA A 1 181 ? 1.744 9.023 45.150 1.00 44.72 181 ALA A O 1
ATOM 1375 N N . GLU A 1 182 ? 0.805 7.198 46.117 1.00 45.16 182 GLU A N 1
ATOM 1376 C CA . GLU A 1 182 ? -0.030 7.852 47.131 1.00 45.16 182 GLU A CA 1
ATOM 1377 C C . GLU A 1 182 ? 0.818 8.501 48.233 1.00 45.16 182 GLU A C 1
ATOM 1379 O O . GLU A 1 182 ? 1.884 7.936 48.585 1.00 45.16 182 GLU A O 1
#

Mean predicted aligned error: 4.62 Å

Foldseek 3Di:
DKDFQAAAPAKFKWWAALPDDDDPVLQVQLCVQAVFRWDFFFKFFLPDQKIWGWTDGPRKIWIWIANPVLGIIMIMIGHNDNSSNVSSVVSVVVVGPIHALVRLCVVCVPCCVVPLSSLLVSLVRRQLPDDDPSNVVSLVCQCVDPDPVSNVSSVVSVVSSNSSVGGTIGDDDPPPPPPPDD

Organism: NCBI:txid2483351

Nearest PDB structures (foldseek):
  1tmi-assembly1_B  TM=5.717E-01  e=6.401E-02  Thermotoga maritima
  1tlu-assembly1_B  TM=5.406E-01  e=1.692E-01  Thermotoga maritima
  4gdn-assembly2_B  TM=4.837E-01  e=2.251E-01  Staphylococcus aureus subsp. aureus N315
  3lgo-assembly1_A  TM=4.062E-01  e=4.222E-01  Saccharomyces cerevisiae
  9d93-assembly1_Sc  TM=4.077E-01  e=5.949E-01  Mycobacterium phage Bxb1

Sequence (182 aa):
MFQIVEGGRYWCALVIRLEDGVDDALLAAVTAATDLSFEEYGSGGFGGETLADVWKAGDNLLMEVECDEVGVKALFVRADTQERAIAIRSTVGEHMSAWSEQMLRTQLADSYADAPKSLVALLMATGGARADDETLDLLQRALDHEDEEVREYAEYAAQVAAELGHPPVVMREAESGEARAE